Protein AF-A0A011AB96-F1 (afdb_monomer)

Foldseek 3Di:
DDPVVVVLLLQLLFAKKKFAFDPDDDGDGDWDADPNAIEGEIESDPVLDPHHIDIDTLLLCLQPPPALRYWYWYSPPDPSTDIGFSLRSLVSNDDQCPKAKKKDKDDPVVVCCQQVVVDQFDFDKIWHCVQDPADLAQQSNCLQLQHDGDQKIKMKMAIDDDSVQWAQAQADCDPVSSVSSVGDDHDHPPDHRSQAGSHDPGGIGMTGGDGHRGDFQIWMWIRHRPDGIGTQWGAHPVVSHIDGDDDD

Solvent-accessible surface area (backbone atoms only — not comparable to full-atom values): 13442 Å² total; per-residue (Å²): 134,58,72,66,58,54,50,52,54,58,54,48,39,80,29,61,29,27,33,52,50,52,97,55,85,73,95,54,80,37,69,47,77,57,97,87,40,45,27,36,56,30,24,82,44,66,92,80,52,93,64,64,60,43,80,43,44,38,41,56,54,28,44,65,60,88,53,41,78,30,28,41,26,35,34,74,95,46,97,78,46,45,82,36,49,32,24,54,44,22,54,59,47,53,75,79,80,85,64,53,46,32,37,26,81,44,54,71,69,55,51,51,31,33,64,71,62,78,42,71,59,42,62,48,63,33,31,44,53,85,58,47,91,72,57,86,38,34,55,63,32,27,46,48,44,31,46,81,83,48,73,71,38,31,38,39,36,38,68,63,71,64,64,85,59,53,38,64,38,26,10,16,63,39,72,68,36,6,53,42,22,72,30,84,37,68,42,62,82,60,53,58,24,37,30,28,38,45,17,89,82,52,74,29,48,29,24,39,33,74,69,38,70,62,54,68,69,19,33,34,30,41,32,40,64,90,50,75,71,38,74,45,29,35,31,38,57,90,77,69,42,52,42,72,52,79,89,128

Secondary structure (DSSP, 8-state):
--HHHHHHHHHHHT-EEEEEPPSSSS-----EEETTEEEEEEBS-GGG--S-EEEEEHHHHHHT---TTPEEEESTTSTT-EEEEHHHHHHHHPPPP-S-EEEEEE-HHHHHHHHHTS---EEEEEEEGGGS---SSHHHHHHHHTPPP-SEEEEEEEE--SGGGSB--BEESSHHHHHHTT--EE--TT---BSB-S-SS---BEEEEEEEPPPTT-EEEEEETTS--EEEEEEETTTTEEEEPPP-

pLDDT: mean 92.27, std 8.51, range [40.03, 98.69]

Radius of gyration: 20.59 Å; Cα contacts (8 Å, |Δi|>4): 541; chains: 1; bounding box: 51×40×66 Å

Structure (mmCIF, N/CA/C/O backbone):
data_AF-A0A011AB96-F1
#
_entry.id   AF-A0A011AB96-F1
#
loop_
_atom_site.group_PDB
_atom_site.id
_atom_site.type_symbol
_atom_site.label_atom_id
_atom_site.label_alt_id
_atom_site.label_comp_id
_atom_site.label_asym_id
_atom_site.label_entity_id
_atom_site.label_seq_id
_atom_site.pdbx_PDB_ins_code
_atom_site.Cartn_x
_atom_site.Cartn_y
_atom_site.Cartn_z
_atom_site.occupancy
_atom_site.B_iso_or_equiv
_atom_site.auth_seq_id
_atom_site.auth_comp_id
_atom_site.auth_asym_id
_atom_site.auth_atom_id
_atom_site.pdbx_PDB_model_num
ATOM 1 N N . MET A 1 1 ? -0.130 -19.050 20.835 1.00 59.88 1 MET A N 1
ATOM 2 C CA . MET A 1 1 ? -1.377 -18.401 20.381 1.00 59.88 1 MET A CA 1
ATOM 3 C C . MET A 1 1 ? -2.472 -19.447 20.485 1.00 59.88 1 MET A C 1
ATOM 5 O O . MET A 1 1 ? -2.196 -20.572 20.094 1.00 59.88 1 MET A O 1
ATOM 9 N N . THR A 1 2 ? -3.618 -19.154 21.102 1.00 84.69 2 THR A N 1
ATOM 10 C CA . THR A 1 2 ? -4.726 -20.124 21.189 1.00 84.69 2 THR A CA 1
ATOM 11 C C . THR A 1 2 ? -5.375 -20.304 19.810 1.00 84.69 2 THR A C 1
ATOM 13 O O . THR A 1 2 ? -5.313 -19.396 18.974 1.00 84.69 2 THR A O 1
ATOM 16 N N . ASP A 1 3 ? -5.985 -21.463 19.553 1.00 89.12 3 ASP A N 1
ATOM 17 C CA . ASP A 1 3 ? -6.672 -21.735 18.278 1.00 89.12 3 ASP A CA 1
ATOM 18 C C . ASP A 1 3 ? -7.816 -20.740 18.028 1.00 89.12 3 ASP A C 1
ATOM 20 O O . ASP A 1 3 ? -7.999 -20.262 16.911 1.00 89.12 3 ASP A O 1
ATOM 24 N N . GLU A 1 4 ? -8.517 -20.345 19.091 1.00 87.81 4 GLU A N 1
ATOM 25 C CA . GLU A 1 4 ? -9.598 -19.356 19.056 1.00 87.81 4 GLU A CA 1
ATOM 26 C C . GLU A 1 4 ? -9.117 -17.966 18.615 1.00 87.81 4 GLU A C 1
ATOM 28 O O . GLU A 1 4 ? -9.719 -17.360 17.731 1.00 87.81 4 GLU A O 1
ATOM 33 N N . LEU A 1 5 ? -7.986 -17.485 19.147 1.00 88.19 5 LEU A N 1
ATOM 34 C CA . LEU A 1 5 ? -7.408 -16.205 18.726 1.00 88.19 5 LEU A CA 1
ATOM 35 C C . LEU A 1 5 ? -6.959 -16.259 17.260 1.00 88.19 5 LEU A C 1
ATOM 37 O O . LEU A 1 5 ? -7.170 -15.311 16.510 1.00 88.19 5 LEU A O 1
ATOM 41 N N . SER A 1 6 ? -6.377 -17.380 16.831 1.00 88.88 6 SER A N 1
ATOM 42 C CA . SER A 1 6 ? -5.975 -17.574 15.432 1.00 88.88 6 SER A CA 1
ATOM 43 C C . SER A 1 6 ? -7.181 -17.529 14.486 1.00 88.88 6 SER A C 1
ATOM 45 O O . SER A 1 6 ? -7.117 -16.880 13.442 1.00 88.88 6 SER A O 1
ATOM 47 N N . ALA A 1 7 ? -8.289 -18.171 14.869 1.00 89.62 7 ALA A N 1
ATOM 48 C CA . ALA A 1 7 ? -9.537 -18.145 14.114 1.00 89.62 7 ALA A CA 1
ATOM 49 C C . ALA A 1 7 ? -10.156 -16.739 14.073 1.00 89.62 7 ALA A C 1
ATOM 51 O O . ALA A 1 7 ? -10.578 -16.292 13.009 1.00 89.62 7 ALA A O 1
ATOM 52 N N . ALA A 1 8 ? -10.150 -16.015 15.195 1.00 90.38 8 ALA A N 1
ATOM 53 C CA . ALA A 1 8 ? -10.665 -14.650 15.269 1.00 90.38 8 ALA A CA 1
ATOM 54 C C . ALA A 1 8 ? -9.860 -13.678 14.387 1.00 90.38 8 ALA A C 1
ATOM 56 O O . ALA A 1 8 ? -10.441 -12.902 13.631 1.00 90.38 8 ALA A O 1
ATOM 57 N N . LEU A 1 9 ? -8.524 -13.765 14.412 1.00 92.75 9 LEU A N 1
ATOM 58 C CA . LEU A 1 9 ? -7.658 -12.981 13.525 1.00 92.75 9 LEU A CA 1
ATOM 59 C C . LEU A 1 9 ? -7.910 -13.321 12.049 1.00 92.75 9 LEU A C 1
ATOM 61 O O . LEU A 1 9 ? -7.979 -12.423 11.213 1.00 92.75 9 LEU A O 1
ATOM 65 N N . ALA A 1 10 ? -8.066 -14.604 11.713 1.00 90.50 10 ALA A N 1
ATOM 66 C CA . ALA A 1 10 ? -8.379 -15.015 10.347 1.00 90.50 10 ALA A CA 1
ATOM 67 C C . ALA A 1 10 ? -9.734 -14.462 9.877 1.00 90.50 10 ALA A C 1
ATOM 69 O O . ALA A 1 10 ? -9.809 -13.935 8.773 1.00 90.50 10 ALA A O 1
ATOM 70 N N . ALA A 1 11 ? -10.767 -14.519 10.721 1.00 91.75 11 ALA A N 1
ATOM 71 C CA . ALA A 1 11 ? -12.082 -13.959 10.416 1.00 91.75 11 ALA A CA 1
ATOM 72 C C . ALA A 1 11 ? -12.033 -12.435 10.220 1.00 91.75 11 ALA A C 1
ATOM 74 O O . ALA A 1 11 ? -12.654 -11.912 9.300 1.00 91.75 11 ALA A O 1
ATOM 75 N N . LEU A 1 12 ? -11.256 -11.727 11.047 1.00 93.75 12 LEU A N 1
ATOM 76 C CA . LEU A 1 12 ? -11.115 -10.274 10.970 1.00 93.75 12 LEU A CA 1
ATOM 77 C C . LEU A 1 12 ? -10.511 -9.803 9.639 1.00 93.75 12 LEU A C 1
ATOM 79 O O . LEU A 1 12 ? -10.904 -8.756 9.135 1.00 93.75 12 LEU A O 1
ATOM 83 N N . ARG A 1 13 ? -9.583 -10.572 9.053 1.00 92.38 13 ARG A N 1
ATOM 84 C CA . ARG A 1 13 ? -8.896 -10.211 7.800 1.00 92.38 13 ARG A CA 1
ATOM 85 C C . ARG A 1 13 ? -9.854 -9.892 6.652 1.00 92.38 13 ARG A C 1
ATOM 87 O O . ARG A 1 13 ? -9.580 -8.980 5.872 1.00 92.38 13 ARG A O 1
ATOM 94 N N . ASP A 1 14 ? -10.935 -10.656 6.559 1.00 90.31 14 ASP A N 1
ATOM 95 C CA . ASP A 1 14 ? -11.905 -10.585 5.466 1.00 90.31 14 ASP A CA 1
ATOM 96 C C . ASP A 1 14 ? -13.244 -9.975 5.928 1.00 90.31 14 ASP A C 1
ATOM 98 O O . ASP A 1 14 ? -14.241 -10.040 5.212 1.00 90.31 14 ASP A O 1
ATOM 102 N N . ALA A 1 15 ? -13.273 -9.378 7.125 1.00 93.81 15 ALA A N 1
ATOM 103 C CA . ALA A 1 15 ? -14.467 -8.774 7.697 1.00 93.81 15 ALA A CA 1
ATOM 104 C C . ALA A 1 15 ? -14.702 -7.343 7.192 1.00 93.81 15 ALA A C 1
ATOM 106 O O . ALA A 1 15 ? -13.773 -6.535 7.065 1.00 93.81 15 ALA A O 1
ATOM 107 N N . ASP A 1 16 ? -15.980 -7.011 7.022 1.00 95.81 16 ASP A N 1
ATOM 108 C CA . ASP A 1 16 ? -16.444 -5.631 7.052 1.00 95.81 16 ASP A CA 1
ATOM 109 C C . ASP A 1 16 ? -16.649 -5.210 8.507 1.00 95.81 16 ASP A C 1
ATOM 111 O O . ASP A 1 16 ? -17.329 -5.881 9.285 1.00 95.81 16 ASP A O 1
ATOM 115 N N . LEU A 1 17 ? -16.045 -4.087 8.871 1.00 96.19 17 LEU A N 1
ATOM 116 C CA . LEU A 1 17 ? -16.174 -3.466 10.178 1.00 96.19 17 LEU A CA 1
ATOM 117 C C . LEU A 1 17 ? -17.035 -2.217 10.081 1.00 96.19 17 LEU A C 1
ATOM 119 O O . LEU A 1 17 ? -17.207 -1.624 9.018 1.00 96.19 17 LEU A O 1
ATOM 123 N N . VAL A 1 18 ? -17.528 -1.774 11.225 1.00 95.75 18 VAL A N 1
ATOM 124 C CA . VAL A 1 18 ? -18.211 -0.498 11.380 1.00 95.75 18 VAL A CA 1
ATOM 125 C C . VAL A 1 18 ? -17.342 0.401 12.239 1.00 95.75 18 VAL A C 1
ATOM 127 O O . VAL A 1 18 ? -16.989 0.042 13.359 1.00 95.75 18 VAL A O 1
ATOM 130 N N . VAL A 1 19 ? -16.980 1.567 11.712 1.00 93.62 19 VAL A N 1
ATOM 131 C CA . VAL A 1 19 ? -16.193 2.567 12.441 1.00 93.62 19 VAL A CA 1
ATOM 132 C C . VAL A 1 19 ? -17.058 3.793 12.726 1.00 93.62 19 VAL A C 1
ATOM 134 O O . VAL A 1 19 ? -17.798 4.231 11.834 1.00 93.62 19 VAL A O 1
ATOM 137 N N . PRO A 1 20 ? -16.996 4.370 13.938 1.00 90.75 20 PRO A N 1
ATOM 138 C CA . PRO A 1 20 ? -17.661 5.634 14.216 1.00 90.75 20 PRO A CA 1
ATOM 139 C C . PRO A 1 20 ? -17.098 6.749 13.330 1.00 90.75 20 PRO A C 1
ATOM 141 O O . PRO A 1 20 ? -15.893 6.818 13.070 1.00 90.75 20 PRO A O 1
ATOM 144 N N . VAL A 1 21 ? -17.978 7.628 12.863 1.00 83.88 21 VAL A N 1
ATOM 145 C CA . VAL A 1 21 ? -17.609 8.843 12.135 1.00 83.88 21 VAL A CA 1
ATOM 146 C C . VAL A 1 21 ? -17.585 9.981 13.150 1.00 83.88 21 VAL A C 1
ATOM 148 O O . VAL A 1 21 ? -18.587 10.181 13.840 1.00 83.88 21 VAL A O 1
ATOM 151 N N . PRO A 1 22 ? -16.472 10.721 13.294 1.00 72.62 22 PRO A N 1
ATOM 152 C CA . PRO A 1 22 ? -16.444 11.828 14.231 1.00 72.62 22 PRO A CA 1
ATOM 153 C C . PRO A 1 22 ? -17.474 12.894 13.827 1.00 72.62 22 PRO A C 1
ATOM 155 O O . PRO A 1 22 ? -17.677 13.142 12.638 1.00 72.62 22 PRO A O 1
ATOM 158 N N . PRO A 1 23 ? -18.112 13.557 14.803 1.00 57.00 23 PRO A N 1
ATOM 159 C CA . PRO A 1 23 ? -19.182 14.518 14.547 1.00 57.00 23 PRO A CA 1
ATOM 160 C C . PRO A 1 23 ? -18.700 15.860 13.963 1.00 57.00 23 PRO A C 1
ATOM 162 O O . PRO A 1 23 ? -19.519 16.754 13.762 1.00 57.00 23 PRO A O 1
ATOM 165 N N . VAL A 1 24 ? -17.395 16.039 13.716 1.00 54.78 24 VAL A N 1
ATOM 166 C CA . VAL A 1 24 ? -16.797 17.314 13.285 1.00 54.78 24 VAL A CA 1
ATOM 167 C C . VAL A 1 24 ? -15.799 17.089 12.145 1.00 54.78 24 VAL A C 1
ATOM 169 O O . VAL A 1 24 ? -14.996 16.160 12.196 1.00 54.78 24 VAL A O 1
ATOM 172 N N . GLU A 1 25 ? -15.845 17.957 11.132 1.00 40.03 25 GLU A N 1
ATOM 173 C CA . GLU A 1 25 ? -14.854 18.038 10.051 1.00 40.03 25 GLU A CA 1
ATOM 174 C C . GLU A 1 25 ? -13.529 18.684 10.518 1.00 40.03 25 GLU A C 1
ATOM 176 O O . GLU A 1 25 ? -13.552 19.535 11.413 1.00 40.03 25 GLU A O 1
ATOM 181 N N . PRO A 1 26 ? -12.375 18.355 9.894 1.00 48.84 26 PRO A N 1
ATOM 182 C CA . PRO A 1 26 ? -12.210 17.469 8.736 1.00 48.84 2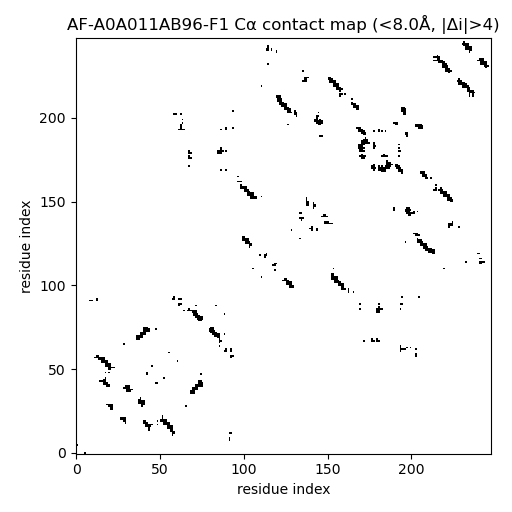6 PRO A CA 1
ATOM 183 C C . PRO A 1 26 ? -12.320 15.979 9.094 1.00 48.84 26 PRO A C 1
ATOM 185 O O . PRO A 1 26 ? -12.141 15.588 10.246 1.00 48.84 26 PRO A O 1
ATOM 188 N N . LEU A 1 27 ? -12.638 15.162 8.081 1.00 48.28 27 LEU A N 1
ATOM 189 C CA . LEU A 1 27 ? -12.897 13.721 8.171 1.00 48.28 27 LEU A CA 1
ATOM 190 C C . LEU A 1 27 ? -11.704 12.985 8.809 1.00 48.28 27 LEU A C 1
ATOM 192 O O . LEU A 1 27 ? -10.730 12.631 8.148 1.00 48.28 27 LEU A O 1
ATOM 196 N N . THR A 1 28 ? -11.779 12.790 10.119 1.00 67.06 28 THR A N 1
ATOM 197 C CA . THR A 1 28 ? -10.780 12.100 10.935 1.00 67.06 28 THR A CA 1
ATOM 198 C C . THR A 1 28 ? -11.319 10.729 11.329 1.00 67.06 28 THR A C 1
ATOM 200 O O . THR A 1 28 ? -12.504 10.432 11.179 1.00 67.06 28 THR A O 1
ATOM 203 N N . TRP A 1 29 ? -10.453 9.833 11.780 1.00 80.75 29 TRP A N 1
ATOM 204 C CA . TRP A 1 29 ? -10.929 8.615 12.424 1.00 80.75 29 TRP A CA 1
ATOM 205 C C . TRP A 1 29 ? -11.369 8.972 13.841 1.00 80.75 29 TRP A C 1
ATOM 207 O O . TRP A 1 29 ? -10.657 9.698 14.535 1.00 80.75 29 TRP A O 1
ATOM 217 N N . ALA A 1 30 ? -12.526 8.472 14.278 1.00 85.06 30 ALA A N 1
ATOM 218 C CA . ALA A 1 30 ? -12.875 8.558 15.688 1.00 85.06 30 ALA A CA 1
ATOM 219 C C . ALA A 1 30 ? -11.831 7.779 16.499 1.00 85.06 30 ALA A C 1
ATOM 221 O O . ALA A 1 30 ? -11.437 6.680 16.104 1.00 85.06 30 ALA A O 1
ATOM 222 N N . THR A 1 31 ? -11.379 8.340 17.619 1.00 90.12 31 THR A N 1
ATOM 223 C CA . THR A 1 31 ? -10.426 7.681 18.513 1.00 90.12 31 THR A CA 1
ATOM 224 C C . THR A 1 31 ? -10.863 7.782 19.965 1.00 90.12 31 THR A C 1
ATOM 226 O O . THR A 1 31 ? -11.600 8.686 20.360 1.00 90.12 31 THR A O 1
ATOM 229 N N . VAL A 1 32 ? -10.402 6.830 20.771 1.00 88.50 32 VAL A N 1
ATOM 230 C CA . VAL A 1 32 ? -10.547 6.820 22.226 1.00 88.50 32 VAL A CA 1
ATOM 231 C C . VAL A 1 32 ? -9.165 6.748 22.865 1.00 88.50 32 VAL A C 1
ATOM 233 O O . VAL A 1 32 ? -8.269 6.081 22.350 1.00 88.50 32 VAL A O 1
ATOM 236 N N . SER A 1 33 ? -8.975 7.438 23.990 1.00 88.19 33 SER A N 1
ATOM 237 C CA . SER A 1 33 ? -7.736 7.351 24.766 1.00 88.19 33 SER A CA 1
ATOM 238 C C . SER A 1 33 ? -7.933 6.399 25.940 1.00 88.19 33 SER A C 1
ATOM 240 O O . SER A 1 33 ? -8.834 6.596 26.756 1.00 88.19 33 SER A O 1
ATOM 242 N N . VAL A 1 34 ? -7.092 5.370 26.031 1.00 82.88 34 VAL A N 1
ATOM 243 C CA . VAL A 1 34 ? -7.098 4.394 27.127 1.00 82.88 34 VAL A CA 1
ATOM 244 C C . VAL A 1 34 ? -5.691 4.320 27.695 1.00 82.88 34 VAL A C 1
ATOM 246 O O . VAL A 1 34 ? -4.752 3.951 26.995 1.00 82.88 34 VAL A O 1
ATOM 249 N N . SER A 1 35 ? -5.536 4.703 28.965 1.00 81.62 35 SER A N 1
ATOM 250 C CA . SER A 1 35 ? -4.241 4.709 29.666 1.00 81.62 35 SER A CA 1
ATOM 251 C C . SER A 1 35 ? -3.122 5.448 28.911 1.00 81.62 35 SER A C 1
ATOM 253 O O . SER A 1 35 ? -1.962 5.052 28.974 1.00 81.62 35 SER A O 1
ATOM 255 N N . GLY A 1 36 ? -3.466 6.526 28.196 1.00 83.94 36 GLY A N 1
ATOM 256 C CA . GLY A 1 36 ? -2.516 7.340 27.429 1.00 83.94 36 GLY A CA 1
ATOM 257 C C . GLY A 1 36 ? -2.199 6.825 26.022 1.00 83.94 36 GLY A C 1
ATOM 258 O O . GLY A 1 36 ? -1.504 7.518 25.287 1.00 83.94 36 GLY A O 1
ATOM 259 N N . GLN A 1 37 ? -2.731 5.667 25.619 1.00 89.62 37 GLN A N 1
ATOM 260 C CA . GLN A 1 37 ? -2.641 5.154 24.251 1.00 89.62 37 GLN A CA 1
ATOM 261 C C . GLN A 1 37 ? -3.906 5.512 23.466 1.00 89.62 37 GLN A C 1
ATOM 263 O O . GLN A 1 37 ? -5.021 5.426 23.988 1.00 89.62 37 GLN A O 1
ATOM 268 N N . THR A 1 38 ? -3.729 5.916 22.211 1.00 94.56 38 THR A N 1
ATOM 269 C CA . THR A 1 38 ? -4.828 6.216 21.290 1.00 94.56 38 THR A CA 1
ATOM 270 C C . THR A 1 38 ? -5.278 4.941 20.587 1.00 94.56 38 THR A C 1
ATOM 272 O O . THR A 1 38 ? -4.458 4.192 20.058 1.00 94.56 38 THR A O 1
ATOM 275 N N . TRP A 1 39 ? -6.586 4.707 20.560 1.00 94.94 39 TRP A N 1
ATOM 276 C CA . TRP A 1 39 ? -7.204 3.554 19.917 1.00 94.94 39 TRP A CA 1
ATOM 277 C C . TRP A 1 39 ? -8.270 3.999 18.926 1.00 94.94 39 TRP A C 1
ATOM 279 O O . TRP A 1 39 ? -9.082 4.869 19.233 1.00 94.94 39 TRP A O 1
ATOM 289 N N . LEU A 1 40 ? -8.305 3.364 17.761 1.00 95.19 40 LEU A N 1
ATOM 290 C CA . LEU A 1 40 ? -9.398 3.452 16.803 1.00 95.19 40 LEU A CA 1
ATOM 291 C C . LEU A 1 40 ? -10.420 2.357 17.150 1.00 95.19 40 LEU A C 1
ATOM 293 O O . LEU A 1 40 ? -10.085 1.176 17.043 1.00 95.19 40 LEU A O 1
ATOM 297 N N . PRO A 1 41 ? -11.643 2.700 17.592 1.00 95.31 41 PRO A N 1
ATOM 298 C CA . PRO A 1 41 ? -12.687 1.719 17.832 1.00 95.31 41 PRO A CA 1
ATOM 299 C C . PRO A 1 41 ? -13.308 1.260 16.507 1.00 95.31 41 PRO A C 1
ATOM 301 O O . PRO A 1 41 ? -13.706 2.074 15.670 1.00 95.31 41 PRO A O 1
ATOM 304 N N . ALA A 1 42 ? -13.432 -0.049 16.340 1.00 95.94 42 ALA A N 1
ATOM 305 C CA . ALA A 1 42 ? -14.151 -0.671 15.240 1.00 95.94 42 ALA A CA 1
ATOM 306 C C . ALA A 1 42 ? -15.066 -1.768 15.780 1.00 95.94 42 ALA A C 1
ATOM 308 O O . ALA A 1 42 ? -14.783 -2.378 16.807 1.00 95.94 42 ALA A O 1
ATOM 309 N N . PHE A 1 43 ? -16.165 -2.024 15.089 1.00 96.25 43 PHE A N 1
ATOM 310 C CA . PHE A 1 43 ? -17.198 -2.936 15.555 1.00 96.25 43 PHE A CA 1
ATOM 311 C C . PHE A 1 43 ? -17.499 -3.977 14.491 1.00 96.25 43 PHE A C 1
ATOM 313 O O . PHE A 1 43 ? -17.564 -3.660 13.304 1.00 96.25 43 PHE A O 1
ATOM 320 N N . SER A 1 44 ? -17.719 -5.215 14.917 1.00 94.75 44 SER A N 1
ATOM 321 C CA . SER A 1 44 ? -18.089 -6.327 14.033 1.00 94.75 44 SER A CA 1
ATOM 322 C C . SER A 1 44 ? -19.515 -6.207 13.472 1.00 94.75 44 SER A C 1
ATOM 324 O O . SER A 1 44 ? -19.891 -6.942 12.561 1.00 94.75 44 SER A O 1
ATOM 326 N N . SER A 1 45 ? -20.331 -5.286 14.003 1.00 93.56 45 SER A N 1
ATOM 327 C CA . SER A 1 45 ? -21.705 -5.039 13.561 1.00 93.56 45 SER A CA 1
ATOM 328 C C . SER A 1 45 ? -22.170 -3.617 13.873 1.00 93.56 45 SER A C 1
ATOM 330 O O . SER A 1 45 ? -21.862 -3.065 14.929 1.00 93.56 45 SER A O 1
ATOM 332 N N . ALA A 1 46 ? -23.005 -3.050 12.996 1.00 92.75 46 ALA A N 1
ATOM 333 C CA . ALA A 1 46 ? -23.621 -1.736 13.199 1.00 92.75 46 ALA A CA 1
ATOM 334 C C . ALA A 1 46 ? -24.553 -1.693 14.422 1.00 92.75 46 ALA A C 1
ATOM 336 O O . ALA A 1 46 ? -24.730 -0.639 15.021 1.00 92.75 46 ALA A O 1
ATOM 337 N N . ALA A 1 47 ? -25.118 -2.836 14.830 1.00 92.19 47 ALA A N 1
ATOM 338 C CA . ALA A 1 47 ? -25.991 -2.922 16.004 1.00 92.19 47 ALA A CA 1
ATOM 339 C C . ALA A 1 47 ? -25.261 -2.624 17.329 1.00 92.19 47 ALA A C 1
ATOM 341 O O . ALA A 1 47 ? -25.911 -2.406 18.349 1.00 92.19 47 ALA A O 1
ATOM 342 N N . LEU A 1 48 ? -23.925 -2.632 17.314 1.00 90.88 48 LEU A N 1
ATOM 343 C CA . LEU A 1 48 ? -23.077 -2.360 18.474 1.00 90.88 48 LEU A CA 1
ATOM 344 C C . LEU A 1 48 ? -22.719 -0.872 18.615 1.00 90.88 48 LEU A C 1
ATOM 346 O O . LEU A 1 48 ? -22.067 -0.501 19.587 1.00 90.88 48 LEU A O 1
ATOM 350 N N . VAL A 1 49 ? -23.130 -0.022 17.665 1.00 90.44 49 VAL A N 1
ATOM 351 C CA . VAL A 1 49 ? -22.739 1.391 17.604 1.00 90.44 49 VAL A CA 1
ATOM 352 C C . VAL A 1 49 ? -23.966 2.286 17.733 1.00 90.44 49 VAL A C 1
ATOM 354 O O . VAL A 1 49 ? -24.888 2.211 16.926 1.00 90.44 49 VAL A O 1
ATOM 357 N N . SER A 1 50 ? -23.978 3.148 18.752 1.00 86.44 50 SER A N 1
ATOM 358 C CA . SER A 1 50 ? -25.041 4.143 18.961 1.00 86.44 50 SER A CA 1
ATOM 359 C C . SER A 1 50 ? -24.816 5.447 18.190 1.00 86.44 50 SER A C 1
ATOM 361 O O . SER A 1 50 ? -25.770 6.163 17.899 1.00 86.44 50 SER A O 1
ATOM 363 N N . GLU A 1 51 ? -23.560 5.759 17.878 1.00 85.12 51 GLU A N 1
ATOM 364 C CA . GLU A 1 51 ? -23.137 6.986 17.198 1.00 85.12 51 GLU A CA 1
ATOM 365 C C . GLU A 1 51 ? -23.217 6.853 15.663 1.00 85.12 51 GLU A C 1
ATOM 367 O O . GLU A 1 51 ? -23.223 5.733 15.134 1.00 85.12 51 GLU A O 1
ATOM 372 N N . PRO A 1 52 ? -23.218 7.972 14.907 1.00 89.56 52 PRO A N 1
ATOM 373 C CA . PRO A 1 52 ? -23.037 7.939 13.460 1.00 89.56 52 PRO A CA 1
ATOM 374 C C . PRO A 1 52 ? -21.805 7.116 13.072 1.00 89.56 52 PRO A C 1
ATOM 376 O O . PRO A 1 52 ? -20.710 7.304 13.604 1.00 89.56 52 PRO A O 1
ATOM 379 N N . SER A 1 53 ? -21.979 6.186 12.140 1.00 91.69 53 SER A N 1
ATOM 380 C CA . SER A 1 53 ? -20.942 5.229 11.767 1.00 91.69 53 SER A CA 1
ATOM 381 C C . SER A 1 53 ? -20.989 4.888 10.283 1.00 91.69 53 SER A C 1
ATOM 383 O O . SER A 1 53 ? -21.954 5.204 9.583 1.00 91.69 53 SER A O 1
ATOM 385 N N . ARG A 1 54 ? -19.914 4.274 9.786 1.00 91.38 54 ARG A N 1
ATOM 386 C CA . ARG A 1 54 ? -19.801 3.827 8.395 1.00 91.38 54 ARG A CA 1
ATOM 387 C C . ARG A 1 54 ? -19.181 2.433 8.311 1.00 91.38 54 ARG A C 1
ATOM 389 O O . ARG A 1 54 ? -18.302 2.126 9.121 1.00 91.38 54 ARG A O 1
ATOM 396 N N . PRO A 1 55 ? -19.588 1.612 7.329 1.00 93.69 55 PRO A N 1
ATOM 397 C CA . PRO A 1 55 ? -18.900 0.365 7.042 1.00 93.69 55 PRO A CA 1
ATOM 398 C C . PRO A 1 55 ? -17.521 0.634 6.422 1.00 93.69 55 PRO A C 1
ATOM 400 O O . PRO A 1 55 ? -17.317 1.637 5.729 1.00 93.69 55 PRO A O 1
ATOM 403 N N . ILE A 1 56 ? -16.580 -0.272 6.663 1.00 93.62 56 ILE A N 1
ATOM 404 C CA . ILE A 1 56 ? -15.258 -0.298 6.042 1.00 93.62 56 ILE A CA 1
ATOM 405 C C . ILE A 1 56 ? -14.694 -1.722 6.051 1.00 93.62 56 ILE A C 1
ATOM 407 O O . ILE A 1 56 ? -14.679 -2.380 7.089 1.00 93.62 56 ILE A O 1
ATOM 411 N N . ALA A 1 57 ? -14.173 -2.183 4.915 1.00 94.12 57 ALA A N 1
ATOM 412 C CA . ALA A 1 57 ? -13.452 -3.451 4.858 1.00 94.12 57 ALA A CA 1
ATOM 413 C C . ALA A 1 57 ? -12.162 -3.373 5.691 1.00 94.12 57 ALA A C 1
ATOM 415 O O . ALA A 1 57 ? -11.425 -2.384 5.608 1.00 94.12 57 ALA A O 1
ATOM 416 N N . PHE A 1 58 ? -11.826 -4.426 6.439 1.00 95.38 58 PHE A N 1
ATOM 417 C CA . PHE A 1 58 ? -10.620 -4.449 7.276 1.00 95.38 58 PHE A CA 1
ATOM 418 C C . PHE A 1 58 ? -9.336 -4.125 6.490 1.00 95.38 58 PHE A C 1
ATOM 420 O O . PHE A 1 58 ? -8.500 -3.347 6.949 1.00 95.38 58 PHE A O 1
ATOM 427 N N . ARG A 1 59 ? -9.190 -4.648 5.263 1.00 93.50 59 ARG A N 1
ATOM 428 C CA . ARG A 1 59 ? -8.028 -4.338 4.406 1.00 93.50 59 ARG A CA 1
ATOM 429 C C . ARG A 1 59 ? -7.948 -2.860 4.032 1.00 93.50 59 ARG A C 1
ATOM 431 O O . ARG A 1 59 ? -6.855 -2.309 3.976 1.00 93.50 59 ARG A O 1
ATOM 438 N N . GLN A 1 60 ? -9.091 -2.217 3.807 1.00 93.38 60 GLN A N 1
ATOM 439 C CA . GLN A 1 60 ? -9.149 -0.791 3.501 1.00 93.38 60 GLN A CA 1
ATOM 440 C C . GLN A 1 60 ? -8.767 0.052 4.723 1.00 93.38 60 GLN A C 1
ATOM 442 O O . GLN A 1 60 ? -8.000 1.004 4.597 1.00 93.38 60 GLN A O 1
ATOM 447 N N . LEU A 1 61 ? -9.251 -0.329 5.909 1.00 94.00 61 LEU A N 1
ATOM 448 C CA . LEU A 1 61 ? -8.843 0.275 7.178 1.00 94.00 61 LEU A CA 1
ATOM 449 C C . LEU A 1 61 ? -7.320 0.178 7.377 1.00 94.00 61 LEU A C 1
ATOM 451 O O . LEU A 1 61 ? -6.679 1.172 7.699 1.00 94.00 61 LEU A O 1
ATOM 455 N N . ALA A 1 62 ? -6.740 -1.001 7.144 1.00 94.75 62 ALA A N 1
ATOM 456 C CA . ALA A 1 62 ? -5.307 -1.235 7.300 1.00 94.75 62 ALA A CA 1
ATOM 457 C C . ALA A 1 62 ? -4.450 -0.500 6.254 1.00 94.75 62 ALA A C 1
ATOM 459 O O . ALA A 1 62 ? -3.374 -0.002 6.580 1.00 94.75 62 ALA A O 1
ATOM 460 N N . ALA A 1 63 ? -4.910 -0.416 5.002 1.00 92.94 63 ALA A N 1
ATOM 461 C CA . ALA A 1 63 ? -4.193 0.278 3.933 1.00 92.94 63 ALA A CA 1
ATOM 462 C C . ALA A 1 63 ? -4.087 1.789 4.191 1.00 92.94 63 ALA A C 1
ATOM 464 O O . ALA A 1 63 ? -3.042 2.390 3.936 1.00 92.94 63 ALA A O 1
ATOM 465 N N . PHE A 1 64 ? -5.146 2.381 4.749 1.00 91.44 64 PHE A N 1
ATOM 466 C CA . PHE A 1 64 ? -5.243 3.811 5.051 1.00 91.44 64 PHE A CA 1
ATOM 467 C C . PHE A 1 64 ? -5.040 4.119 6.538 1.00 91.44 64 PHE A C 1
ATOM 469 O O . PHE A 1 64 ? -5.629 5.069 7.062 1.00 91.44 64 PHE A O 1
ATOM 476 N N . TRP A 1 65 ? -4.222 3.307 7.218 1.00 93.19 65 TRP A N 1
ATOM 477 C CA . TRP A 1 65 ? -3.958 3.473 8.641 1.00 93.19 65 TRP A CA 1
ATOM 478 C C . TRP A 1 65 ? -3.367 4.869 8.924 1.00 93.19 65 TRP A C 1
ATOM 480 O O . TRP A 1 65 ? -2.380 5.247 8.288 1.00 93.19 65 TRP A O 1
ATOM 490 N N . PRO A 1 66 ? -3.975 5.661 9.826 1.00 88.12 66 PRO A N 1
ATOM 491 C CA . PRO A 1 66 ? -3.678 7.091 9.942 1.00 88.12 66 PRO A CA 1
ATOM 492 C C . PRO A 1 66 ? -2.394 7.414 10.703 1.00 88.12 66 PRO A C 1
ATOM 494 O O . PRO A 1 66 ? -1.756 8.422 10.412 1.00 88.12 66 PRO A O 1
ATOM 497 N N . ASP A 1 67 ? -2.053 6.603 11.702 1.00 91.62 67 ASP A N 1
ATOM 498 C CA . ASP A 1 67 ? -0.992 6.904 12.659 1.00 91.62 67 ASP A CA 1
ATOM 499 C C . ASP A 1 67 ? -0.416 5.587 13.209 1.00 91.62 67 ASP A C 1
ATOM 501 O O . ASP A 1 67 ? -1.174 4.736 13.692 1.00 91.62 67 ASP A O 1
ATOM 505 N N . PRO A 1 68 ? 0.908 5.382 13.141 1.00 93.38 68 PRO A N 1
ATOM 506 C CA . PRO A 1 68 ? 1.541 4.130 13.533 1.00 93.38 68 PRO A CA 1
ATOM 507 C C . PRO A 1 68 ? 1.510 3.907 15.053 1.00 93.38 68 PRO A C 1
ATOM 509 O O . PRO A 1 68 ? 1.666 2.774 15.494 1.00 93.38 68 PRO A O 1
ATOM 512 N N . GLY A 1 69 ? 1.301 4.955 15.857 1.00 93.50 69 GLY A N 1
ATOM 513 C CA . GLY A 1 69 ? 1.189 4.881 17.313 1.00 93.50 69 GLY A CA 1
ATOM 514 C C . GLY A 1 69 ? -0.215 4.544 17.821 1.00 93.50 69 GLY A C 1
ATOM 515 O O . GLY A 1 69 ? -0.406 4.418 19.031 1.00 93.50 69 GLY A O 1
ATOM 516 N N . TRP A 1 70 ? -1.211 4.429 16.936 1.00 95.25 70 TRP A N 1
ATOM 517 C CA . TRP A 1 70 ? -2.579 4.085 17.324 1.00 95.25 70 TRP A CA 1
ATOM 518 C C . TRP A 1 70 ? -2.806 2.574 17.275 1.00 95.25 70 TRP A C 1
ATOM 520 O O . TRP A 1 70 ? -2.371 1.898 16.344 1.00 95.25 70 TRP A O 1
ATOM 530 N N . GLY A 1 71 ? -3.552 2.045 18.244 1.00 95.81 71 GLY A N 1
ATOM 531 C CA . GLY A 1 71 ? -4.055 0.671 18.203 1.00 95.81 71 GLY A CA 1
ATOM 532 C C . GLY A 1 71 ? -5.442 0.571 17.557 1.00 95.81 71 GLY A C 1
ATOM 533 O O . GLY A 1 71 ? -6.193 1.543 17.516 1.00 95.81 71 GLY A O 1
ATOM 534 N N . LEU A 1 72 ? -5.822 -0.615 17.087 1.00 96.62 72 LEU A N 1
ATOM 535 C CA . LEU A 1 72 ? -7.196 -0.973 16.729 1.00 96.62 72 LEU A CA 1
ATOM 536 C C . LEU A 1 72 ? -7.858 -1.684 17.909 1.00 96.62 72 LEU A C 1
ATOM 538 O O . LEU A 1 72 ? -7.345 -2.698 18.383 1.00 96.62 72 LEU A O 1
ATOM 542 N N . ALA A 1 73 ? -9.011 -1.189 18.345 1.00 96.12 73 ALA A N 1
ATOM 543 C CA . ALA A 1 73 ? -9.856 -1.861 19.322 1.00 96.12 73 ALA A CA 1
ATOM 544 C C . ALA A 1 73 ? -11.120 -2.370 18.624 1.00 96.12 73 ALA A C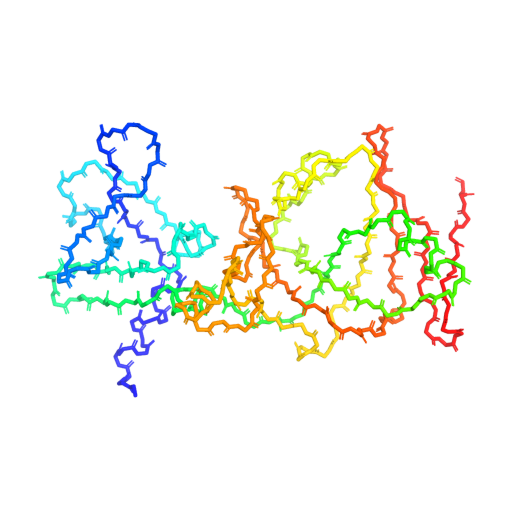 1
ATOM 546 O O . ALA A 1 73 ? -12.018 -1.586 18.321 1.00 96.12 73 ALA A O 1
ATOM 547 N N . VAL A 1 74 ? -11.180 -3.673 18.351 1.00 96.38 74 VAL A N 1
ATOM 548 C CA . VAL A 1 74 ? -12.377 -4.332 17.816 1.00 96.38 74 VAL A CA 1
ATOM 549 C C . VAL A 1 74 ? -13.300 -4.678 18.975 1.00 96.38 74 VAL A C 1
ATOM 551 O O . VAL A 1 74 ? -12.841 -5.281 19.943 1.00 96.38 74 VAL A O 1
ATOM 554 N N . ASP A 1 75 ? -14.576 -4.309 18.870 1.00 95.31 75 ASP A N 1
ATOM 555 C CA . ASP A 1 75 ? -15.624 -4.582 19.860 1.00 95.31 75 ASP A CA 1
ATOM 556 C C . ASP A 1 75 ? -15.226 -4.170 21.301 1.00 95.31 75 ASP A C 1
ATOM 558 O O . ASP A 1 75 ? -15.316 -4.978 22.235 1.00 95.31 75 ASP A O 1
ATOM 562 N N . PRO A 1 76 ? -14.750 -2.925 21.519 1.00 94.25 76 PRO A N 1
ATOM 563 C CA . PRO A 1 76 ? -14.243 -2.494 22.819 1.00 94.25 76 PRO A CA 1
ATOM 564 C C . PRO A 1 76 ? -15.305 -2.636 23.917 1.00 94.25 76 PRO A C 1
ATOM 566 O O . PRO A 1 76 ? -16.436 -2.174 23.776 1.00 94.25 76 PRO A O 1
ATOM 569 N N . GLY A 1 77 ? -14.926 -3.261 25.034 1.00 91.19 77 GLY A N 1
ATOM 570 C CA . GLY A 1 77 ? -15.800 -3.520 26.181 1.00 91.19 77 GLY A CA 1
ATOM 571 C C . GLY A 1 77 ? -16.696 -4.758 26.059 1.00 91.19 77 GLY A C 1
ATOM 572 O O . GLY A 1 77 ? -17.412 -5.070 27.012 1.00 91.19 77 GLY A O 1
ATOM 573 N N . LEU A 1 78 ? -16.658 -5.484 24.936 1.00 92.88 78 LEU A N 1
ATOM 574 C CA . LEU A 1 78 ? -17.411 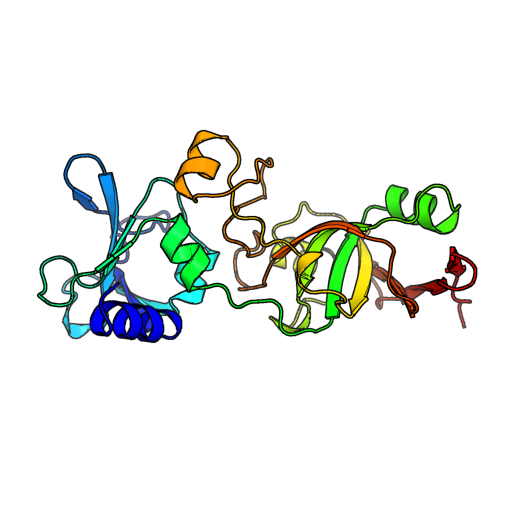-6.727 24.744 1.00 92.88 78 LEU A CA 1
ATOM 575 C C . LEU A 1 78 ? -16.539 -7.966 25.015 1.00 92.88 78 LEU A C 1
ATOM 577 O O . LEU A 1 78 ? -15.313 -7.894 24.937 1.00 92.88 78 LEU A O 1
ATOM 581 N N . PRO A 1 79 ? -17.137 -9.144 25.284 1.00 91.75 79 PRO A N 1
ATOM 582 C CA . PRO A 1 79 ? -16.378 -10.392 25.407 1.00 91.75 79 PRO A CA 1
ATOM 583 C C . PRO A 1 79 ? -15.571 -10.760 24.150 1.00 91.75 79 PRO A C 1
ATOM 585 O O . PRO A 1 79 ? -14.574 -11.463 24.262 1.00 91.75 79 PRO A O 1
ATOM 588 N N . SER A 1 80 ? -15.988 -10.279 22.972 1.00 89.94 80 SER A N 1
ATOM 589 C CA . SER A 1 80 ? -15.290 -10.453 21.691 1.00 89.94 80 SER A CA 1
ATOM 590 C C . SER A 1 80 ? -14.142 -9.461 21.465 1.00 89.94 80 SER A C 1
ATOM 592 O O . SER A 1 80 ? -13.577 -9.446 20.372 1.00 89.94 80 SER A O 1
ATOM 594 N N . GLN A 1 81 ? -13.792 -8.633 22.459 1.00 93.69 81 GLN A N 1
ATOM 595 C CA . GLN A 1 81 ? -12.807 -7.569 22.289 1.00 93.69 81 GLN A CA 1
ATOM 596 C C . GLN A 1 81 ? -11.458 -8.098 21.784 1.00 93.69 81 GLN A C 1
ATOM 598 O O . GLN A 1 81 ? -10.856 -8.992 22.385 1.00 93.69 81 GLN A O 1
ATOM 603 N N . LEU A 1 82 ? -10.926 -7.448 20.748 1.00 94.69 82 LEU A N 1
ATOM 604 C CA . LEU A 1 82 ? -9.556 -7.644 20.275 1.00 94.69 82 LEU A CA 1
ATOM 605 C C . LEU A 1 82 ? -8.823 -6.307 20.218 1.00 94.69 82 LEU A C 1
ATOM 607 O O . LEU A 1 82 ? -9.308 -5.345 19.629 1.00 94.69 82 LEU A O 1
ATOM 611 N N . LEU A 1 83 ? -7.629 -6.266 20.806 1.00 94.56 83 LEU A N 1
ATOM 612 C CA . LEU A 1 83 ? -6.736 -5.111 20.767 1.00 94.56 83 LEU A CA 1
ATOM 613 C C . LEU A 1 83 ? -5.534 -5.451 19.887 1.00 94.56 83 LEU A C 1
ATOM 615 O O . LEU A 1 83 ? -4.816 -6.412 20.171 1.00 94.56 83 LEU A O 1
ATOM 619 N N . LEU A 1 84 ? -5.331 -4.692 18.812 1.00 95.56 84 LEU A N 1
ATOM 620 C CA . LEU A 1 84 ? -4.267 -4.925 17.837 1.00 95.56 84 LEU A CA 1
ATOM 621 C C . LEU A 1 84 ? -3.408 -3.673 17.674 1.00 95.56 84 LEU A C 1
ATOM 623 O O . LEU A 1 84 ? -3.917 -2.601 17.373 1.00 95.56 84 LEU A O 1
ATOM 627 N N . GLU A 1 85 ? -2.095 -3.824 17.802 1.00 94.94 85 GLU A N 1
ATOM 628 C CA . GLU A 1 85 ? -1.139 -2.772 17.438 1.00 94.94 85 GLU A CA 1
ATOM 629 C C . GLU A 1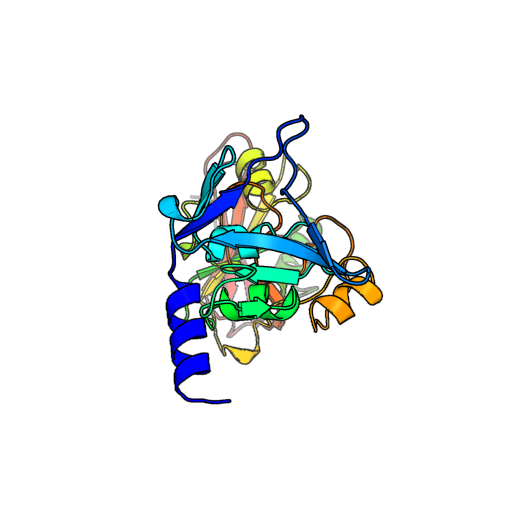 85 ? -1.171 -2.490 15.926 1.00 94.94 85 GLU A C 1
ATOM 631 O O . GLU A 1 85 ? -1.445 -3.401 15.134 1.00 94.94 85 GLU A O 1
ATOM 636 N N . ALA A 1 86 ? -0.816 -1.270 15.508 1.00 94.56 86 ALA A N 1
ATOM 637 C CA . ALA A 1 86 ? -0.816 -0.845 14.101 1.00 94.56 86 ALA A CA 1
ATOM 638 C C . ALA A 1 86 ? -0.068 -1.822 13.175 1.00 94.56 86 ALA A C 1
ATOM 640 O O . ALA A 1 86 ? -0.586 -2.257 12.143 1.00 94.56 86 ALA A O 1
ATOM 641 N N . GLY A 1 87 ? 1.125 -2.264 13.586 1.00 94.69 87 GLY A N 1
ATOM 642 C CA . GLY A 1 87 ? 1.894 -3.254 12.833 1.00 94.69 87 GLY A CA 1
ATOM 643 C C . GLY A 1 87 ? 1.166 -4.591 12.662 1.00 94.69 87 GLY A C 1
ATOM 644 O O . GLY A 1 87 ? 1.289 -5.244 11.626 1.00 94.69 87 GLY A O 1
ATOM 645 N N . THR A 1 88 ? 0.387 -5.014 13.660 1.00 95.56 88 THR A N 1
ATOM 646 C CA . THR A 1 88 ? -0.417 -6.243 13.591 1.00 95.56 88 THR A CA 1
ATOM 647 C C . THR A 1 88 ? -1.604 -6.070 12.652 1.00 95.56 88 THR A C 1
ATOM 649 O O . THR A 1 88 ? -1.884 -6.988 11.885 1.00 95.56 88 THR A O 1
ATOM 652 N N . VAL A 1 89 ? -2.243 -4.896 12.642 1.00 95.94 89 VAL A N 1
ATOM 653 C CA . VAL A 1 89 ? -3.295 -4.551 11.672 1.00 95.94 89 VAL A CA 1
ATOM 654 C C . VAL A 1 89 ? -2.759 -4.648 10.240 1.00 95.94 89 VAL A C 1
ATOM 656 O O . VAL A 1 89 ? -3.319 -5.379 9.421 1.00 95.94 89 VAL A O 1
ATOM 659 N N . ALA A 1 90 ? -1.624 -4.000 9.957 1.00 95.06 90 ALA A N 1
ATOM 660 C CA . ALA A 1 90 ? -0.993 -4.030 8.637 1.00 95.06 90 ALA A CA 1
ATOM 661 C C . ALA A 1 90 ? -0.596 -5.454 8.213 1.00 95.06 90 ALA A C 1
ATOM 663 O O . ALA A 1 90 ? -0.915 -5.889 7.106 1.00 95.06 90 ALA A O 1
ATOM 664 N N . ARG A 1 91 ? 0.033 -6.224 9.111 1.00 94.44 91 ARG A N 1
ATOM 665 C CA . ARG A 1 91 ? 0.415 -7.621 8.844 1.00 94.44 91 ARG A CA 1
ATOM 666 C C . ARG A 1 91 ? -0.778 -8.529 8.595 1.00 94.44 91 ARG A C 1
ATOM 668 O O . ARG A 1 91 ? -0.689 -9.410 7.745 1.00 94.44 91 ARG A O 1
ATOM 675 N N . LEU A 1 92 ? -1.873 -8.334 9.323 1.00 94.94 92 LEU A N 1
ATOM 676 C CA . LEU A 1 92 ? -3.060 -9.165 9.174 1.00 94.94 92 LEU A CA 1
ATOM 677 C C . LEU A 1 92 ? -3.754 -8.932 7.829 1.00 94.94 92 LEU A C 1
ATOM 679 O O . LEU A 1 92 ? -4.257 -9.889 7.243 1.00 94.94 92 LEU A O 1
ATOM 683 N N . ALA A 1 93 ? -3.752 -7.688 7.343 1.00 93.25 93 ALA A N 1
ATOM 684 C CA . ALA A 1 93 ? -4.362 -7.302 6.073 1.00 93.25 93 ALA A CA 1
ATOM 685 C C . ALA A 1 93 ? -3.557 -7.746 4.843 1.00 93.25 93 ALA A C 1
ATOM 687 O O . ALA A 1 93 ? -4.087 -7.767 3.730 1.00 93.25 93 ALA A O 1
ATOM 688 N N . ARG A 1 94 ? -2.271 -8.075 5.012 1.00 89.50 94 ARG A N 1
ATOM 689 C CA . ARG A 1 94 ? -1.377 -8.415 3.905 1.00 89.50 94 ARG A CA 1
ATOM 690 C C . ARG A 1 94 ? -1.286 -9.919 3.681 1.00 89.50 94 ARG A C 1
ATOM 692 O O . ARG A 1 94 ? -0.874 -10.686 4.544 1.00 89.50 94 ARG A O 1
ATOM 699 N N . GLU A 1 95 ? -1.545 -10.316 2.441 1.00 82.56 95 GLU A N 1
ATOM 700 C CA . GLU A 1 95 ? -1.229 -11.655 1.945 1.00 82.56 95 GLU A CA 1
ATOM 701 C C . GLU A 1 95 ? 0.200 -11.726 1.382 1.00 82.56 95 GLU A C 1
ATOM 703 O O . GLU A 1 95 ? 0.686 -10.733 0.814 1.00 82.56 95 GLU A O 1
ATOM 708 N N . PRO A 1 96 ? 0.869 -12.892 1.481 1.00 75.88 96 PRO A N 1
ATOM 709 C CA . PRO A 1 96 ? 2.115 -13.144 0.767 1.00 75.88 96 PRO A CA 1
ATOM 710 C C . PRO A 1 96 ? 1.969 -12.886 -0.735 1.00 75.88 96 PRO A C 1
ATOM 712 O O . PRO A 1 96 ? 0.880 -13.001 -1.301 1.00 75.88 96 PRO A O 1
ATOM 715 N N . ILE A 1 97 ? 3.075 -12.558 -1.404 1.00 83.06 97 ILE A N 1
ATOM 716 C CA . ILE A 1 97 ? 3.068 -12.472 -2.865 1.00 83.06 97 ILE A CA 1
ATOM 717 C C . ILE A 1 97 ? 2.825 -13.872 -3.450 1.00 83.06 97 ILE A C 1
ATOM 719 O O . ILE A 1 97 ? 3.601 -14.797 -3.219 1.00 83.06 97 ILE A O 1
ATOM 723 N N . GLY A 1 98 ? 1.712 -14.029 -4.169 1.00 78.38 98 GLY A N 1
ATOM 724 C CA . GLY A 1 98 ? 1.314 -15.291 -4.805 1.00 78.38 98 GLY A CA 1
ATOM 725 C C . GLY A 1 98 ? 1.829 -15.459 -6.238 1.00 78.38 98 GLY A C 1
ATOM 726 O O . GLY A 1 98 ? 1.561 -16.482 -6.859 1.00 78.38 98 GLY A O 1
ATOM 727 N N . GLY A 1 99 ? 2.544 -14.460 -6.763 1.00 86.69 99 GLY A N 1
ATOM 728 C CA . GLY A 1 99 ? 2.821 -14.294 -8.190 1.00 86.69 99 GLY A CA 1
ATOM 729 C C . GLY A 1 99 ? 2.078 -13.080 -8.760 1.00 86.69 99 GLY A C 1
ATOM 730 O O . GLY A 1 99 ? 1.324 -12.423 -8.042 1.00 86.69 99 GLY A O 1
ATOM 731 N N . GLY A 1 100 ? 2.292 -12.791 -10.043 1.00 93.31 100 GLY A N 1
ATOM 732 C CA . GLY A 1 100 ? 1.602 -11.713 -10.761 1.00 93.31 100 GLY A CA 1
ATOM 733 C C . GLY A 1 100 ? 2.538 -10.651 -11.326 1.00 93.31 100 GLY A C 1
ATOM 734 O O . GLY A 1 100 ? 3.762 -10.710 -11.132 1.00 93.31 100 GLY A O 1
ATOM 735 N N . LEU A 1 101 ? 1.941 -9.711 -12.057 1.00 97.12 101 LEU A N 1
ATOM 736 C CA . LEU A 1 101 ? 2.638 -8.603 -12.699 1.00 97.12 101 LEU A CA 1
ATOM 737 C C . LEU A 1 101 ? 2.917 -7.494 -11.678 1.00 97.12 101 LEU A C 1
ATOM 739 O O . LEU A 1 101 ? 2.003 -6.968 -11.039 1.00 97.12 101 LEU A O 1
ATOM 743 N N . LEU A 1 102 ? 4.186 -7.128 -11.547 1.00 97.88 102 LEU A N 1
ATOM 744 C CA . LEU A 1 102 ? 4.625 -5.975 -10.776 1.00 97.88 102 LEU A CA 1
ATOM 745 C C . LEU A 1 102 ? 4.906 -4.799 -11.706 1.00 97.88 102 LEU A C 1
ATOM 747 O O . LEU A 1 102 ? 5.323 -4.982 -12.852 1.00 97.88 102 LEU A O 1
ATOM 751 N N . GLN A 1 103 ? 4.689 -3.597 -11.187 1.00 98.25 103 GLN A N 1
ATOM 752 C CA . GLN A 1 103 ? 4.990 -2.337 -11.849 1.00 98.25 103 GLN A CA 1
ATOM 753 C C . GLN A 1 103 ? 5.766 -1.429 -10.897 1.00 98.25 103 GLN A C 1
ATOM 755 O O . GLN A 1 103 ? 5.454 -1.357 -9.715 1.00 98.25 103 GLN A O 1
ATOM 760 N N . MET A 1 104 ? 6.749 -0.706 -11.421 1.00 98.25 104 MET A N 1
ATOM 761 C CA . MET A 1 104 ? 7.472 0.355 -10.725 1.00 98.25 104 MET A CA 1
ATOM 762 C C . MET A 1 104 ? 7.436 1.618 -11.579 1.00 98.25 104 MET A C 1
ATOM 764 O O . MET A 1 104 ? 7.674 1.554 -12.787 1.00 98.25 104 MET A O 1
ATOM 768 N N . VAL A 1 105 ? 7.133 2.759 -10.962 1.00 97.88 105 VAL A N 1
ATOM 769 C CA . VAL A 1 105 ? 7.314 4.064 -11.609 1.00 97.88 105 VAL A CA 1
ATOM 770 C C . VAL A 1 105 ? 8.801 4.394 -11.568 1.00 97.88 105 VAL A C 1
ATOM 772 O O . VAL A 1 105 ? 9.404 4.378 -10.497 1.00 97.88 105 VAL A O 1
ATOM 775 N N . VAL A 1 106 ? 9.391 4.664 -12.729 1.00 97.00 106 VAL A N 1
ATOM 776 C CA . VAL A 1 106 ? 10.815 4.986 -12.872 1.00 97.00 106 VAL A CA 1
ATOM 777 C C . VAL A 1 106 ? 10.993 6.362 -13.497 1.00 97.00 106 VAL A C 1
ATOM 779 O O . VAL A 1 106 ? 10.155 6.828 -14.271 1.00 97.00 106 VAL A O 1
ATOM 782 N N . THR A 1 107 ? 12.083 7.033 -13.143 1.00 94.88 107 THR A N 1
ATOM 783 C CA . THR A 1 107 ? 12.425 8.341 -13.704 1.00 94.88 107 THR A CA 1
ATOM 784 C C . THR A 1 107 ? 13.032 8.196 -15.096 1.00 94.88 107 THR A C 1
ATOM 786 O O . THR A 1 107 ? 13.530 7.133 -15.473 1.00 94.88 107 THR A O 1
ATOM 789 N N . PHE A 1 108 ? 13.046 9.291 -15.859 1.00 94.81 108 PHE A N 1
ATOM 790 C CA . PHE A 1 108 ? 13.748 9.328 -17.141 1.00 94.81 108 PHE A CA 1
ATOM 791 C C . PHE A 1 108 ? 15.236 8.972 -16.992 1.00 94.81 108 PHE A C 1
ATOM 793 O O . PHE A 1 108 ? 15.746 8.187 -17.784 1.00 94.81 108 PHE A O 1
ATOM 800 N N . ASP A 1 109 ? 15.903 9.462 -15.942 1.00 95.56 109 ASP A N 1
ATOM 801 C CA . ASP A 1 109 ? 17.315 9.162 -15.669 1.00 95.56 109 ASP A CA 1
ATOM 802 C C . ASP A 1 109 ? 17.561 7.672 -15.393 1.00 95.56 109 ASP A C 1
ATOM 804 O O . ASP A 1 109 ? 18.559 7.103 -15.830 1.00 95.56 109 ASP A O 1
ATOM 808 N N . GLN A 1 110 ? 16.634 6.997 -14.707 1.00 96.75 110 GLN A N 1
ATOM 809 C CA . GLN A 1 110 ? 16.720 5.545 -14.535 1.00 96.75 110 GLN A CA 1
ATOM 810 C C . GLN A 1 110 ? 16.558 4.826 -15.876 1.00 96.75 110 GLN A C 1
ATOM 812 O O . GLN A 1 110 ? 17.309 3.900 -16.176 1.00 96.75 110 GLN A O 1
ATOM 817 N N . VAL A 1 111 ? 15.615 5.267 -16.713 1.00 97.19 111 VAL A N 1
ATOM 818 C CA . VAL A 1 111 ? 15.430 4.704 -18.056 1.00 97.19 111 VAL A CA 1
ATOM 819 C C . VAL A 1 111 ? 16.681 4.900 -18.908 1.00 97.19 111 VAL A C 1
ATOM 821 O O . VAL A 1 111 ? 17.122 3.948 -19.547 1.00 97.19 111 VAL A O 1
ATOM 824 N N . THR A 1 112 ? 17.289 6.086 -18.923 1.00 97.19 112 THR A N 1
ATOM 825 C CA . THR A 1 112 ? 18.512 6.330 -19.701 1.00 97.19 112 THR A CA 1
ATOM 826 C C . THR A 1 112 ? 19.679 5.491 -19.191 1.00 97.19 112 THR A C 1
ATOM 828 O O . THR A 1 112 ? 20.360 4.879 -20.013 1.00 97.19 112 THR A O 1
ATOM 831 N N . ALA A 1 113 ? 19.851 5.358 -17.873 1.00 97.38 113 ALA A N 1
ATOM 832 C CA . ALA A 1 113 ? 20.861 4.484 -17.279 1.00 97.38 113 ALA A CA 1
ATOM 833 C C . ALA A 1 113 ? 20.654 3.009 -17.672 1.00 97.38 113 ALA A C 1
ATOM 835 O O . ALA A 1 113 ? 21.610 2.322 -18.038 1.00 97.38 113 ALA A O 1
ATOM 836 N N . TYR A 1 114 ? 19.407 2.527 -17.671 1.00 97.31 114 TYR A N 1
ATOM 837 C CA . TYR A 1 114 ? 19.065 1.174 -18.117 1.00 97.31 114 TYR A CA 1
ATOM 838 C C . TYR A 1 114 ? 19.358 0.958 -19.606 1.00 97.31 114 TYR A C 1
ATOM 840 O O . TYR A 1 114 ? 20.002 -0.024 -19.980 1.00 97.31 114 TYR A O 1
ATOM 848 N N . LEU A 1 115 ? 18.921 1.875 -20.471 1.00 96.81 115 LEU A N 1
ATOM 849 C CA . LEU A 1 115 ? 19.124 1.763 -21.918 1.00 96.81 115 LEU A CA 1
ATOM 850 C C . LEU A 1 115 ? 20.593 1.952 -22.327 1.00 96.81 115 LEU A C 1
ATOM 852 O O . LEU A 1 115 ? 21.033 1.347 -23.305 1.00 96.81 115 LEU A O 1
ATOM 856 N N . GLY A 1 116 ? 21.348 2.761 -21.582 1.00 96.25 116 GLY A N 1
ATOM 857 C CA . GLY A 1 116 ? 22.789 2.958 -21.752 1.00 96.25 116 GLY A CA 1
ATOM 858 C C . GLY A 1 116 ? 23.643 1.810 -21.206 1.00 96.25 116 GLY A C 1
ATOM 859 O O . GLY A 1 116 ? 24.823 1.723 -21.538 1.00 96.25 116 GLY A O 1
ATOM 860 N N . GLY A 1 117 ? 23.055 0.909 -20.409 1.00 95.06 117 GLY A N 1
ATOM 861 C CA . GLY A 1 117 ? 23.762 -0.194 -19.752 1.00 95.06 117 GLY A CA 1
ATOM 862 C C . GLY A 1 117 ? 24.588 0.232 -18.534 1.00 95.06 117 GLY A C 1
ATOM 863 O O . GLY A 1 117 ? 25.456 -0.521 -18.098 1.00 95.06 117 GLY A O 1
ATOM 864 N N . GLU A 1 118 ? 24.336 1.425 -17.993 1.00 96.62 118 GLU A N 1
ATOM 865 C CA . GLU A 1 118 ? 24.991 1.961 -16.792 1.00 96.62 118 GLU A CA 1
ATOM 866 C C . GLU A 1 118 ? 24.441 1.321 -15.513 1.00 96.62 118 GLU A C 1
ATOM 868 O O . GLU A 1 118 ? 25.173 1.114 -14.547 1.00 96.62 118 GLU A O 1
ATOM 873 N N . ALA A 1 119 ? 23.156 0.965 -15.533 1.00 94.12 119 ALA A N 1
ATOM 874 C CA . ALA A 1 119 ? 22.472 0.234 -14.479 1.00 94.12 119 ALA A CA 1
ATOM 875 C C . ALA A 1 119 ? 21.711 -0.949 -15.081 1.00 94.12 119 ALA A C 1
ATOM 877 O O . ALA A 1 119 ? 21.308 -0.920 -16.244 1.00 94.12 119 ALA A O 1
ATOM 878 N N . LEU A 1 120 ? 21.490 -1.989 -14.279 1.00 91.94 120 LEU A N 1
ATOM 879 C CA . LEU A 1 120 ? 20.666 -3.135 -14.673 1.00 91.94 120 LEU A CA 1
ATOM 880 C C . LEU A 1 120 ? 19.684 -3.531 -13.583 1.00 91.94 120 LEU A C 1
ATOM 882 O O . LEU A 1 120 ? 18.593 -3.985 -13.898 1.00 91.94 120 LEU A O 1
ATOM 886 N N . ASP A 1 121 ? 20.074 -3.390 -12.324 1.00 96.00 121 ASP A N 1
ATOM 887 C CA . ASP A 1 121 ? 19.289 -3.790 -11.176 1.00 96.00 121 ASP A CA 1
ATOM 888 C C . ASP A 1 121 ? 18.084 -2.873 -10.925 1.00 96.00 121 ASP A C 1
ATOM 890 O O . ASP A 1 121 ? 18.088 -1.658 -11.140 1.00 96.00 121 ASP A O 1
ATOM 894 N N . ILE A 1 122 ? 17.013 -3.510 -10.471 1.00 96.25 122 ILE A N 1
ATOM 895 C CA . ILE A 1 122 ? 15.747 -2.909 -10.091 1.00 96.25 122 ILE A CA 1
ATOM 896 C C . ILE A 1 122 ? 15.788 -2.713 -8.583 1.00 96.25 122 ILE A C 1
ATOM 898 O O . ILE A 1 122 ? 15.829 -3.683 -7.823 1.00 96.25 122 ILE A O 1
ATOM 902 N N . SER A 1 123 ? 15.729 -1.455 -8.169 1.00 96.56 123 SER A N 1
ATOM 903 C CA . SER A 1 123 ? 15.684 -1.049 -6.769 1.00 96.56 123 SER A CA 1
ATOM 904 C C . SER A 1 123 ? 14.649 0.056 -6.614 1.00 96.56 123 SER A C 1
ATOM 906 O O . SER A 1 123 ? 14.629 1.001 -7.403 1.00 96.56 123 SER A O 1
ATOM 908 N N . GLY A 1 124 ? 13.781 -0.058 -5.612 1.00 96.19 124 GLY A N 1
ATOM 909 C CA . GLY A 1 124 ? 12.690 0.893 -5.406 1.00 96.19 124 GLY A CA 1
ATOM 910 C C . GLY A 1 124 ? 11.408 0.245 -4.901 1.00 96.19 124 GLY A C 1
ATOM 911 O O . GLY A 1 124 ? 11.424 -0.851 -4.339 1.00 96.19 124 GLY A O 1
ATOM 912 N N . PHE A 1 125 ? 10.299 0.959 -5.075 1.00 97.44 125 PHE A N 1
ATOM 913 C CA . PHE A 1 125 ? 8.968 0.502 -4.694 1.00 97.44 125 PHE A CA 1
ATOM 914 C C . PHE A 1 125 ? 8.209 -0.000 -5.916 1.00 97.44 125 PHE A C 1
ATOM 916 O O . PHE A 1 125 ? 8.069 0.709 -6.910 1.00 97.44 125 PHE A O 1
ATOM 923 N N . ALA A 1 126 ? 7.728 -1.233 -5.827 1.00 97.44 126 ALA A N 1
ATOM 924 C CA . ALA A 1 126 ? 6.934 -1.883 -6.852 1.00 97.44 126 ALA A CA 1
ATOM 925 C C . ALA A 1 126 ? 5.550 -2.214 -6.304 1.00 97.44 126 ALA A C 1
ATOM 927 O O . ALA A 1 126 ? 5.413 -2.577 -5.136 1.00 97.44 126 ALA A O 1
ATOM 928 N N . HIS A 1 127 ? 4.534 -2.170 -7.152 1.00 97.12 127 HIS A N 1
ATOM 929 C CA . HIS A 1 127 ? 3.166 -2.502 -6.781 1.00 97.12 127 HIS A CA 1
ATOM 930 C C . HIS A 1 127 ? 2.580 -3.586 -7.680 1.00 97.12 127 HIS A C 1
ATOM 932 O O . HIS A 1 127 ? 2.961 -3.728 -8.844 1.00 97.12 127 HIS A O 1
ATOM 938 N N . ALA A 1 128 ? 1.664 -4.377 -7.123 1.00 95.56 128 ALA A N 1
ATOM 939 C CA . ALA A 1 128 ? 0.960 -5.410 -7.873 1.00 95.56 128 ALA A CA 1
ATOM 940 C C . ALA A 1 128 ? -0.106 -4.778 -8.774 1.00 95.56 128 ALA A C 1
ATOM 942 O O . ALA A 1 128 ? -1.016 -4.104 -8.296 1.00 95.56 128 ALA A O 1
ATOM 943 N N . VAL A 1 129 ? 0.001 -5.000 -10.084 1.00 95.00 129 VAL A N 1
ATOM 944 C CA . VAL A 1 129 ? -0.924 -4.415 -11.070 1.00 95.00 129 VAL A CA 1
ATOM 945 C C . VAL A 1 129 ? -2.316 -5.042 -10.973 1.00 95.00 129 VAL A C 1
ATOM 947 O O . VAL A 1 129 ? -3.309 -4.364 -11.204 1.00 95.00 129 VAL A O 1
ATOM 950 N N . ASP A 1 130 ? -2.395 -6.312 -10.577 1.00 92.69 130 ASP A N 1
ATOM 951 C CA . ASP A 1 130 ? -3.649 -7.073 -10.532 1.00 92.69 130 ASP A CA 1
ATOM 952 C C . ASP A 1 130 ? -4.548 -6.716 -9.331 1.00 92.69 130 ASP A C 1
ATOM 954 O O . ASP A 1 130 ? -5.686 -7.177 -9.255 1.00 92.69 130 ASP A O 1
ATOM 958 N N . ASP A 1 131 ? -4.068 -5.890 -8.393 1.00 93.75 131 ASP A N 1
ATOM 959 C CA . ASP A 1 131 ? -4.831 -5.513 -7.195 1.00 93.75 131 ASP A CA 1
ATOM 960 C C . ASP A 1 131 ? -5.941 -4.494 -7.478 1.00 93.75 131 ASP A C 1
ATOM 962 O O . ASP A 1 131 ? -6.905 -4.402 -6.718 1.00 93.75 131 ASP A O 1
ATOM 966 N N . ALA A 1 132 ? -5.817 -3.713 -8.555 1.00 93.25 132 ALA A N 1
ATOM 967 C CA . ALA A 1 132 ? -6.813 -2.723 -8.946 1.00 93.25 132 ALA A CA 1
ATOM 968 C C . ALA A 1 132 ? -6.719 -2.376 -10.437 1.00 93.25 132 ALA A C 1
ATOM 970 O O . ALA A 1 132 ? -5.661 -2.453 -11.053 1.00 93.25 132 ALA A O 1
ATOM 971 N N . SER A 1 133 ? -7.820 -1.894 -11.017 1.00 95.00 133 SER A N 1
ATOM 972 C CA . SER A 1 133 ? -7.795 -1.292 -12.354 1.00 95.00 133 SER A CA 1
ATOM 973 C C . SER A 1 133 ? -7.094 0.068 -12.307 1.00 95.00 133 SER A C 1
ATOM 975 O O . SER A 1 133 ? -7.709 1.083 -11.980 1.00 95.00 133 SER A O 1
ATOM 977 N N . LEU A 1 134 ? -5.794 0.079 -12.609 1.00 94.06 134 LEU A N 1
ATOM 978 C CA . LEU A 1 134 ? -4.984 1.294 -12.602 1.00 94.06 134 LEU A CA 1
ATOM 979 C C . LEU A 1 134 ? -5.374 2.254 -13.740 1.00 94.06 134 LEU A C 1
ATOM 981 O O . LEU A 1 134 ? -5.618 1.802 -14.863 1.00 94.06 134 LEU A O 1
ATOM 985 N N . PRO A 1 135 ? -5.390 3.577 -13.494 1.00 93.94 135 PRO A N 1
ATOM 986 C CA . PRO A 1 135 ? -5.620 4.557 -14.547 1.00 93.94 135 PRO A CA 1
ATOM 987 C C . PRO A 1 135 ? -4.545 4.506 -15.639 1.00 93.94 135 PRO A C 1
ATOM 989 O O . PRO A 1 135 ? -3.354 4.393 -15.356 1.00 93.94 135 PRO A O 1
ATOM 992 N N . GLY A 1 136 ? -4.967 4.658 -16.894 1.00 91.81 136 GLY A N 1
ATOM 993 C CA . GLY A 1 136 ? -4.085 4.650 -18.066 1.00 91.81 136 GLY A CA 1
ATOM 994 C C . GLY A 1 136 ? -3.504 6.016 -18.442 1.00 91.81 136 GLY A C 1
ATOM 995 O O . GLY A 1 136 ? -3.146 6.205 -19.596 1.00 91.81 136 GLY A O 1
ATOM 996 N N . SER A 1 137 ? -3.469 6.982 -17.521 1.00 92.50 137 SER A N 1
ATOM 997 C CA . SER A 1 137 ? -2.971 8.348 -17.752 1.00 92.50 137 SER A CA 1
ATOM 998 C C . SER A 1 137 ? -2.084 8.801 -16.584 1.00 92.50 137 SER A C 1
ATOM 1000 O O . SER A 1 137 ? -2.435 8.475 -15.446 1.00 92.50 137 SER A O 1
ATOM 1002 N N . PRO A 1 138 ? -1.001 9.576 -16.815 1.00 95.25 138 PRO A N 1
ATOM 1003 C CA . PRO A 1 138 ? 0.017 9.894 -15.805 1.00 95.25 138 PRO A CA 1
ATOM 1004 C C . PRO A 1 138 ? -0.515 10.437 -14.477 1.00 95.25 138 PRO A C 1
ATOM 1006 O O . PRO A 1 138 ? -0.320 9.800 -13.447 1.00 95.25 138 PRO A O 1
ATOM 1009 N N . GLY A 1 139 ? -1.221 11.572 -14.488 1.00 95.00 139 GLY A N 1
ATOM 1010 C CA . GLY A 1 139 ? -1.699 12.229 -13.263 1.00 95.00 139 GLY A CA 1
ATOM 1011 C C . GLY A 1 139 ? -2.575 11.318 -12.392 1.00 95.00 139 GLY A C 1
ATOM 1012 O O . GLY A 1 139 ? -2.201 11.044 -11.253 1.00 95.00 139 GLY A O 1
ATOM 1013 N N . PRO A 1 140 ? -3.680 10.766 -12.930 1.00 95.12 140 PRO A N 1
ATOM 1014 C CA . PRO A 1 140 ? -4.522 9.819 -12.201 1.00 95.12 140 PRO A CA 1
ATOM 1015 C C . PRO A 1 140 ? -3.787 8.560 -11.720 1.00 95.12 140 PRO A C 1
ATOM 1017 O O . PRO A 1 140 ? -4.093 8.053 -10.644 1.00 95.12 140 PRO A O 1
ATOM 1020 N 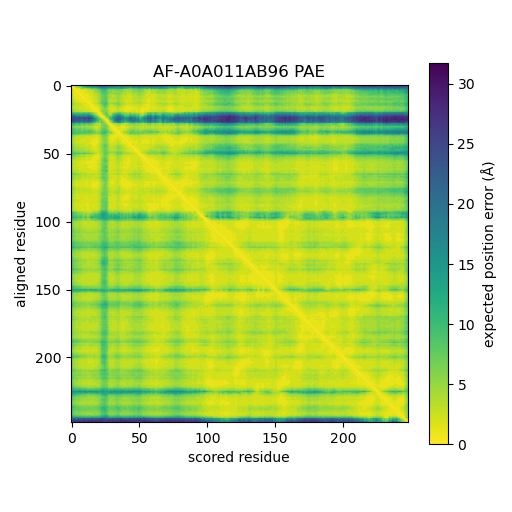N . LEU A 1 141 ? -2.813 8.046 -12.483 1.00 96.12 141 LEU A N 1
ATOM 1021 C CA . LEU A 1 141 ? -1.995 6.914 -12.046 1.00 96.12 141 LEU A CA 1
ATOM 1022 C C . LEU A 1 141 ? -1.131 7.293 -10.837 1.00 96.12 141 LEU A C 1
ATOM 1024 O O . LEU A 1 141 ? -1.106 6.560 -9.854 1.00 96.12 141 LEU A O 1
ATOM 1028 N N . LEU A 1 142 ? -0.432 8.427 -10.894 1.00 97.06 142 LEU A N 1
ATOM 1029 C CA . LEU A 1 142 ? 0.419 8.893 -9.799 1.00 97.06 142 LEU A CA 1
ATOM 1030 C C . LEU A 1 142 ? -0.410 9.195 -8.545 1.00 97.06 142 LEU A C 1
ATOM 1032 O O . LEU A 1 142 ? -0.022 8.781 -7.458 1.00 97.06 142 LEU A O 1
ATOM 1036 N N . GLU A 1 143 ? -1.590 9.803 -8.692 1.00 97.00 143 GLU A N 1
ATOM 1037 C CA . GLU A 1 143 ? -2.542 10.012 -7.595 1.00 97.00 143 GLU A CA 1
ATOM 1038 C C . GLU A 1 143 ? -2.999 8.684 -6.972 1.00 97.00 143 GLU A C 1
ATOM 1040 O O . GLU A 1 143 ? -2.963 8.523 -5.750 1.00 97.00 143 GLU A O 1
ATOM 1045 N N . ALA A 1 144 ? -3.365 7.702 -7.801 1.00 96.56 144 ALA A N 1
ATOM 1046 C CA . ALA A 1 144 ? -3.771 6.371 -7.354 1.00 96.56 144 ALA A CA 1
ATOM 1047 C C . ALA A 1 144 ? -2.670 5.631 -6.575 1.00 96.56 144 ALA A C 1
ATOM 1049 O O . ALA A 1 144 ? -2.980 4.818 -5.705 1.00 96.56 144 ALA A O 1
ATOM 1050 N N . LEU A 1 145 ? -1.399 5.921 -6.864 1.00 97.00 145 LEU A N 1
ATOM 1051 C CA . LEU A 1 145 ? -0.237 5.376 -6.158 1.00 97.00 145 LEU A CA 1
ATOM 1052 C C . LEU A 1 145 ? 0.224 6.266 -4.988 1.00 97.00 145 LEU A C 1
ATOM 1054 O O . LEU A 1 145 ? 1.013 5.826 -4.154 1.00 97.00 145 LEU A O 1
ATOM 1058 N N . GLY A 1 146 ? -0.279 7.499 -4.895 1.00 96.31 146 GLY A N 1
ATOM 1059 C CA . GLY A 1 146 ? 0.149 8.501 -3.918 1.00 96.31 146 GLY A CA 1
ATOM 1060 C C . GLY A 1 146 ? 1.531 9.089 -4.203 1.00 96.31 146 GLY A C 1
ATOM 1061 O O . GLY A 1 146 ? 2.205 9.520 -3.276 1.00 96.31 146 GLY A O 1
ATOM 1062 N N . LEU A 1 147 ? 1.970 9.086 -5.461 1.00 96.00 147 LEU A N 1
ATOM 1063 C CA . LEU A 1 147 ? 3.263 9.611 -5.900 1.00 96.00 147 LEU A CA 1
ATOM 1064 C C . LEU A 1 147 ? 3.163 11.089 -6.326 1.00 96.00 147 LEU A C 1
ATOM 1066 O O . LEU A 1 147 ? 2.082 11.549 -6.701 1.00 96.00 147 LEU A O 1
ATOM 1070 N N . PRO A 1 148 ? 4.278 11.847 -6.303 1.00 94.19 148 PRO A N 1
ATOM 1071 C CA . PRO A 1 148 ? 4.307 13.221 -6.801 1.00 94.19 148 PRO A CA 1
ATOM 1072 C C . PRO A 1 148 ? 3.863 13.313 -8.263 1.00 94.19 148 PRO A C 1
ATOM 1074 O O . PRO A 1 148 ? 4.186 12.439 -9.065 1.00 94.19 148 PRO A O 1
ATOM 1077 N N . ALA A 1 149 ? 3.160 14.392 -8.614 1.00 93.12 149 ALA A N 1
ATOM 1078 C CA . ALA A 1 149 ? 2.702 14.628 -9.978 1.00 93.12 149 ALA A CA 1
ATOM 1079 C C . ALA A 1 149 ? 3.877 14.782 -10.962 1.00 93.12 149 ALA A C 1
ATOM 1081 O O . ALA A 1 149 ? 4.882 15.424 -10.656 1.00 93.12 149 ALA A O 1
ATOM 1082 N N . SER A 1 150 ? 3.712 14.215 -12.155 1.00 91.31 150 SER A N 1
ATOM 1083 C CA . SER A 1 150 ? 4.626 14.332 -13.290 1.00 91.31 150 SER A CA 1
ATOM 1084 C C . SER A 1 150 ? 3.833 14.225 -14.590 1.00 91.31 150 SER A C 1
ATOM 1086 O O . SER A 1 150 ? 2.919 13.405 -14.699 1.00 91.31 150 SER A O 1
ATOM 1088 N N . ASP A 1 151 ? 4.232 15.019 -15.579 1.00 83.19 151 ASP A N 1
ATOM 1089 C CA . ASP A 1 151 ? 3.681 14.993 -16.937 1.00 83.19 151 ASP A CA 1
ATOM 1090 C C . ASP A 1 151 ? 4.379 13.950 -17.830 1.00 83.19 151 ASP A C 1
ATOM 1092 O O . ASP A 1 151 ? 3.939 13.664 -18.942 1.00 83.19 151 ASP A O 1
ATOM 1096 N N . ASP A 1 152 ? 5.476 13.360 -17.354 1.00 86.00 152 ASP A N 1
ATOM 1097 C CA . ASP A 1 152 ? 6.191 12.305 -18.065 1.00 86.00 152 ASP A CA 1
ATOM 1098 C C . ASP A 1 152 ? 6.450 11.132 -17.119 1.00 86.00 152 ASP A C 1
ATOM 1100 O O . ASP A 1 152 ? 7.096 11.284 -16.076 1.00 86.00 152 ASP A O 1
ATOM 1104 N N . VAL A 1 153 ? 5.885 9.968 -17.446 1.00 96.19 153 VAL A N 1
ATOM 1105 C CA . VAL A 1 153 ? 5.911 8.778 -16.589 1.00 96.19 153 VAL A CA 1
ATOM 1106 C C . VAL A 1 153 ? 6.464 7.599 -17.367 1.00 96.19 153 VAL A C 1
ATOM 1108 O O . VAL A 1 153 ? 6.020 7.288 -18.474 1.00 96.19 153 VAL A O 1
ATOM 1111 N N . TYR A 1 154 ? 7.408 6.899 -16.748 1.00 97.94 154 TYR A N 1
ATOM 1112 C CA . TYR A 1 154 ? 7.927 5.639 -17.251 1.00 97.94 154 TYR A CA 1
ATOM 1113 C C . TYR A 1 154 ? 7.591 4.531 -16.267 1.00 97.94 154 TYR A C 1
ATOM 1115 O O . TYR A 1 154 ? 7.639 4.715 -15.049 1.00 97.94 154 TYR A O 1
ATOM 1123 N N . LEU A 1 155 ?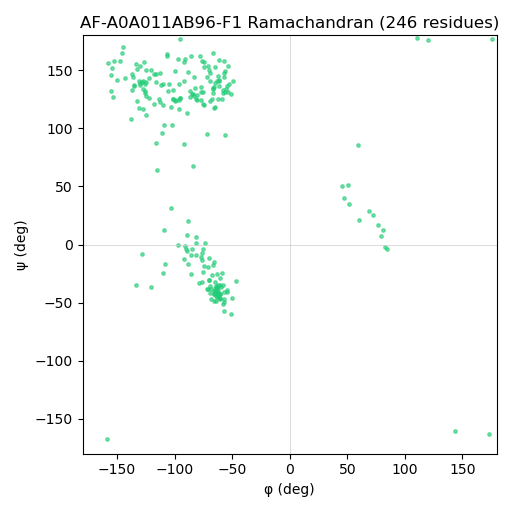 7.223 3.376 -16.808 1.00 98.44 155 LEU A N 1
ATOM 1124 C CA . LEU A 1 155 ? 6.801 2.221 -16.030 1.00 98.44 155 LEU A CA 1
ATOM 1125 C C . LEU A 1 155 ? 7.709 1.051 -16.366 1.00 98.44 155 LEU A C 1
ATOM 1127 O O . LEU A 1 155 ? 7.844 0.683 -17.530 1.00 98.44 155 LEU A O 1
ATOM 1131 N N . LEU A 1 156 ? 8.299 0.447 -15.346 1.00 98.69 156 LEU A N 1
ATOM 1132 C CA . LEU A 1 156 ? 9.009 -0.816 -15.450 1.00 98.69 156 LEU A CA 1
ATOM 1133 C C . LEU A 1 156 ? 8.080 -1.934 -14.980 1.00 98.69 156 LEU A C 1
ATOM 1135 O O . LEU A 1 156 ? 7.570 -1.864 -13.864 1.00 98.69 156 LEU A O 1
ATOM 1139 N N . ARG A 1 157 ? 7.853 -2.953 -15.812 1.00 98.50 157 ARG A N 1
ATOM 1140 C CA . ARG A 1 157 ? 6.964 -4.082 -15.508 1.00 98.50 157 ARG A CA 1
ATOM 1141 C C . ARG A 1 157 ? 7.665 -5.421 -15.653 1.00 98.50 157 ARG A C 1
ATOM 1143 O O . ARG A 1 157 ? 8.421 -5.635 -16.599 1.00 98.50 157 ARG A O 1
ATOM 1150 N N . TRP A 1 158 ? 7.388 -6.332 -14.728 1.00 98.06 158 TRP A N 1
ATOM 1151 C CA . TRP A 1 158 ? 7.913 -7.695 -14.756 1.00 98.06 158 TRP A CA 1
ATOM 1152 C C . TRP A 1 158 ? 6.990 -8.650 -14.004 1.00 98.06 158 TRP A C 1
ATOM 1154 O O . TRP A 1 158 ? 6.297 -8.264 -13.062 1.00 98.06 158 TRP A O 1
ATOM 1164 N N . PHE A 1 159 ? 6.995 -9.922 -14.394 1.00 96.81 159 PHE A N 1
ATOM 1165 C CA . PHE A 1 159 ? 6.360 -10.961 -13.590 1.00 96.81 159 PHE A CA 1
ATOM 1166 C C . PHE A 1 159 ? 7.237 -11.281 -12.383 1.00 96.81 159 PHE A C 1
ATOM 1168 O O . PHE A 1 159 ? 8.444 -11.483 -12.518 1.00 96.81 159 PHE A O 1
ATOM 1175 N N . SER A 1 160 ? 6.627 -11.319 -11.202 1.00 95.25 160 SER A N 1
ATOM 1176 C CA . SER A 1 160 ? 7.334 -11.618 -9.958 1.00 95.25 160 SER A CA 1
ATOM 1177 C C . SER A 1 160 ? 8.040 -12.981 -10.004 1.00 95.25 160 SER A C 1
ATOM 1179 O O . SER A 1 160 ? 7.462 -13.995 -10.393 1.00 95.25 160 SER A O 1
ATOM 1181 N N . VAL A 1 161 ? 9.303 -13.008 -9.573 1.00 93.44 161 VAL A N 1
ATOM 1182 C CA . VAL A 1 161 ? 10.131 -14.215 -9.433 1.00 93.44 161 VAL A CA 1
ATOM 1183 C C . VAL A 1 161 ? 10.771 -14.247 -8.054 1.00 93.44 161 VAL A C 1
ATOM 1185 O O . VAL A 1 161 ? 11.234 -13.224 -7.571 1.00 93.44 161 VAL A O 1
ATOM 1188 N N . GLY A 1 162 ? 10.821 -15.415 -7.413 1.00 92.38 162 GLY A N 1
ATOM 1189 C CA . GLY A 1 162 ? 11.429 -15.547 -6.086 1.00 92.38 162 GLY A CA 1
ATOM 1190 C C . GLY A 1 162 ? 10.753 -14.646 -5.039 1.00 92.38 162 GLY A C 1
ATOM 1191 O O . GLY A 1 162 ? 11.256 -13.565 -4.760 1.00 92.38 162 GLY A O 1
ATOM 1192 N N . PRO A 1 163 ? 9.653 -15.084 -4.399 1.00 88.81 163 PRO A N 1
ATOM 1193 C CA . PRO A 1 163 ? 8.859 -14.273 -3.464 1.00 88.81 163 PRO A CA 1
ATOM 1194 C C . PRO A 1 163 ? 9.651 -13.491 -2.400 1.00 88.81 163 PRO A C 1
ATOM 1196 O O . PRO A 1 163 ? 9.248 -12.400 -2.013 1.00 88.81 163 PRO A O 1
ATOM 1199 N N . ALA A 1 164 ? 10.793 -14.021 -1.950 1.00 91.25 164 ALA A N 1
ATOM 1200 C CA . ALA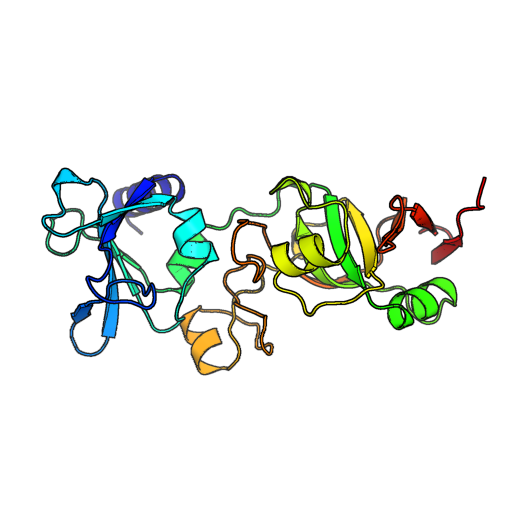 A 1 164 ? 11.665 -13.380 -0.965 1.00 91.25 164 ALA A CA 1
ATOM 1201 C C . ALA A 1 164 ? 12.346 -12.084 -1.457 1.00 91.25 164 ALA A C 1
ATOM 1203 O O . ALA A 1 164 ? 12.800 -11.297 -0.629 1.00 91.25 164 ALA A O 1
ATOM 1204 N N . LEU A 1 165 ? 12.404 -11.849 -2.773 1.00 94.00 165 LEU A N 1
ATOM 1205 C CA . LEU A 1 165 ? 12.971 -10.642 -3.390 1.00 94.00 165 LEU A CA 1
ATOM 1206 C C . LEU A 1 165 ? 12.029 -9.427 -3.293 1.00 94.00 165 LEU A C 1
ATOM 1208 O O . LEU A 1 165 ? 12.446 -8.304 -3.560 1.00 94.00 165 LEU A O 1
ATOM 1212 N N . TYR A 1 166 ? 10.773 -9.642 -2.887 1.00 94.94 166 TYR A N 1
ATOM 1213 C CA . TYR A 1 166 ? 9.744 -8.610 -2.766 1.00 94.94 166 TYR A CA 1
ATOM 1214 C C . TYR A 1 166 ? 9.331 -8.472 -1.307 1.00 94.94 166 TYR A C 1
ATOM 1216 O O . TYR A 1 166 ? 8.402 -9.124 -0.821 1.00 94.94 166 TYR A O 1
ATOM 1224 N N . ARG A 1 167 ? 10.053 -7.632 -0.569 1.00 95.12 167 ARG A N 1
ATOM 1225 C CA . ARG A 1 167 ? 9.813 -7.462 0.865 1.00 95.12 167 ARG A CA 1
ATOM 1226 C C . ARG A 1 167 ? 8.662 -6.492 1.077 1.00 95.12 167 ARG A C 1
ATOM 1228 O O . ARG A 1 167 ? 8.628 -5.426 0.472 1.00 95.12 167 ARG A O 1
ATOM 1235 N N . ILE A 1 168 ? 7.737 -6.834 1.969 1.00 96.19 168 ILE A N 1
ATOM 1236 C CA . ILE A 1 168 ? 6.673 -5.905 2.358 1.00 96.19 168 ILE A CA 1
ATOM 1237 C C . ILE A 1 168 ? 7.319 -4.766 3.165 1.00 96.19 168 ILE A C 1
ATOM 1239 O O . ILE A 1 168 ? 8.004 -5.048 4.162 1.00 96.19 168 ILE A O 1
ATOM 1243 N N . PRO A 1 169 ? 7.155 -3.499 2.749 1.00 96.56 169 PRO A N 1
ATOM 1244 C CA . PRO A 1 169 ? 7.836 -2.380 3.377 1.00 96.56 169 PRO A CA 1
ATOM 1245 C C . PR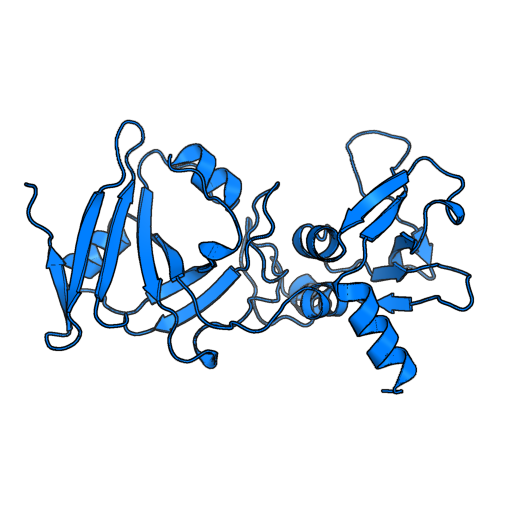O A 1 169 ? 7.074 -1.904 4.616 1.00 96.56 169 PRO A C 1
ATOM 1247 O O . PRO A 1 169 ? 6.524 -0.812 4.623 1.00 96.56 169 PRO A O 1
ATOM 1250 N N . TYR A 1 170 ? 7.010 -2.719 5.673 1.00 97.31 170 TYR A N 1
ATOM 1251 C CA . TYR A 1 170 ? 6.500 -2.225 6.953 1.00 97.31 170 TYR A CA 1
ATOM 1252 C C . TYR A 1 170 ? 7.465 -1.183 7.520 1.00 97.31 170 TYR A C 1
ATOM 1254 O O . TYR A 1 17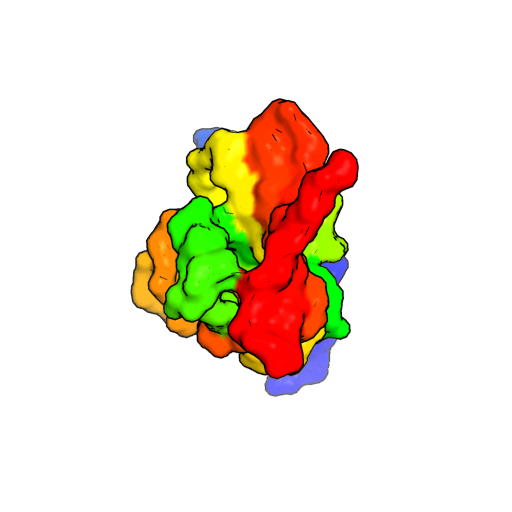0 ? 8.673 -1.440 7.587 1.00 97.31 170 TYR A O 1
ATOM 1262 N N . GLY A 1 171 ? 6.950 -0.028 7.929 1.00 96.44 171 GLY A N 1
ATOM 1263 C CA . GLY A 1 171 ? 7.792 1.103 8.305 1.00 96.44 171 GLY A CA 1
ATOM 1264 C C . GLY A 1 171 ? 7.014 2.381 8.583 1.00 96.44 171 GLY A C 1
ATOM 1265 O O . GLY A 1 171 ? 5.803 2.339 8.771 1.00 96.44 171 GLY A O 1
ATOM 1266 N N . TRP A 1 172 ? 7.718 3.509 8.593 1.00 96.31 172 TRP A N 1
ATOM 1267 C CA . TRP A 1 172 ? 7.127 4.849 8.636 1.00 96.31 172 TRP A CA 1
ATOM 1268 C C . TRP A 1 172 ? 8.131 5.895 8.123 1.00 96.31 172 TRP A C 1
ATOM 1270 O O . TRP A 1 172 ? 9.164 5.542 7.555 1.00 96.31 172 TRP A O 1
ATOM 1280 N N . THR A 1 173 ? 7.844 7.179 8.338 1.00 95.88 173 THR A N 1
ATOM 1281 C CA . THR A 1 173 ? 8.721 8.301 7.974 1.00 95.88 173 THR A CA 1
ATOM 1282 C C . THR A 1 173 ? 9.839 8.588 8.972 1.00 95.88 173 THR A C 1
ATOM 1284 O O . THR A 1 173 ? 10.722 9.393 8.685 1.00 95.88 173 THR A O 1
ATOM 1287 N N . ASP A 1 174 ? 9.814 7.941 10.135 1.00 95.94 174 ASP A N 1
ATOM 1288 C CA . ASP A 1 174 ? 10.841 8.026 11.170 1.00 95.94 174 ASP A CA 1
ATOM 1289 C C . ASP A 1 174 ? 11.016 6.676 11.892 1.00 95.94 174 ASP A C 1
ATOM 1291 O O . ASP A 1 174 ? 10.247 5.729 11.702 1.00 95.94 174 ASP A O 1
ATOM 1295 N N . GLU A 1 175 ? 12.063 6.578 12.713 1.00 96.62 175 GLU A N 1
ATOM 1296 C CA . GLU A 1 175 ? 12.405 5.351 13.442 1.00 96.62 175 GLU A CA 1
ATOM 1297 C C . GLU A 1 175 ? 11.327 4.944 14.458 1.00 96.62 175 GLU A C 1
ATOM 1299 O O . GLU A 1 175 ? 11.070 3.753 14.643 1.00 96.62 175 GLU A O 1
ATOM 1304 N N . ALA A 1 176 ? 10.679 5.917 15.103 1.00 95.69 176 ALA A N 1
ATOM 1305 C CA . ALA A 1 176 ? 9.664 5.662 16.121 1.00 95.69 176 ALA A CA 1
ATOM 1306 C C . ALA A 1 176 ? 8.400 5.042 15.508 1.00 95.69 176 ALA A C 1
ATOM 1308 O O . ALA A 1 176 ? 7.905 4.024 15.998 1.00 95.69 176 ALA A O 1
ATOM 1309 N N . GLY A 1 177 ? 7.911 5.603 14.403 1.00 95.19 177 GLY A N 1
ATOM 1310 C CA . GLY A 1 177 ? 6.786 5.061 13.654 1.00 95.19 177 GLY A CA 1
ATOM 1311 C C . GLY A 1 177 ? 7.117 3.710 13.025 1.00 95.19 177 GLY A C 1
ATOM 1312 O O . GLY A 1 177 ? 6.302 2.788 13.087 1.00 95.19 177 GLY A O 1
ATOM 1313 N N . ALA A 1 178 ? 8.332 3.536 12.493 1.00 96.62 178 ALA A N 1
ATOM 1314 C CA . ALA A 1 178 ? 8.767 2.242 11.976 1.00 96.62 178 ALA A CA 1
ATOM 1315 C C . ALA A 1 178 ? 8.760 1.176 13.082 1.00 96.62 178 ALA A C 1
ATOM 1317 O O . ALA A 1 178 ? 8.251 0.076 12.865 1.00 96.62 178 ALA A O 1
ATOM 1318 N N . ALA A 1 179 ? 9.234 1.506 14.286 1.00 95.62 179 ALA A N 1
ATOM 1319 C CA . ALA A 1 179 ? 9.171 0.612 15.438 1.00 95.62 179 ALA A CA 1
ATOM 1320 C C . ALA A 1 179 ? 7.724 0.272 15.841 1.00 95.62 179 ALA A C 1
ATOM 1322 O O . ALA A 1 179 ? 7.425 -0.898 16.092 1.00 95.62 179 ALA A O 1
ATOM 1323 N N . ALA A 1 180 ? 6.812 1.248 15.838 1.00 93.88 180 ALA A N 1
ATOM 1324 C CA . ALA A 1 180 ? 5.399 1.032 16.161 1.00 93.88 180 ALA A CA 1
ATOM 1325 C C . ALA A 1 180 ? 4.683 0.125 15.133 1.00 93.88 180 ALA A C 1
ATOM 1327 O O . ALA A 1 180 ? 3.873 -0.734 15.490 1.00 93.88 180 ALA A O 1
ATOM 1328 N N . MET A 1 181 ? 5.090 0.187 13.863 1.00 95.12 181 MET A N 1
ATOM 1329 C CA . MET A 1 181 ? 4.662 -0.760 12.823 1.00 95.12 181 MET A CA 1
ATOM 1330 C C . MET A 1 181 ? 5.350 -2.135 12.925 1.00 95.12 181 MET A C 1
ATOM 1332 O O . MET A 1 181 ? 5.034 -3.060 12.171 1.00 95.12 181 MET A O 1
ATOM 1336 N N . SER A 1 182 ? 6.295 -2.305 13.857 1.00 93.44 182 SER A N 1
ATOM 1337 C CA . SER A 1 182 ? 7.267 -3.413 13.880 1.00 93.44 182 SER A CA 1
ATOM 1338 C C . SER A 1 182 ? 7.910 -3.623 12.498 1.00 93.44 182 SER A C 1
ATOM 1340 O O . SER A 1 182 ? 8.046 -4.742 11.998 1.00 93.44 182 SER A O 1
ATOM 1342 N N . GLY A 1 183 ? 8.205 -2.503 11.849 1.00 95.12 183 GLY A N 1
ATOM 1343 C CA . GLY A 1 183 ? 8.760 -2.384 10.518 1.00 95.12 183 GLY A CA 1
ATOM 1344 C C . GLY A 1 183 ? 10.277 -2.244 10.515 1.00 95.12 183 GLY A C 1
ATOM 1345 O O . GLY A 1 183 ? 10.931 -2.188 11.553 1.00 95.12 183 GLY A O 1
ATOM 1346 N N . TRP A 1 184 ? 10.834 -2.203 9.312 1.00 95.50 184 TRP A N 1
ATOM 1347 C CA . TRP A 1 184 ? 12.275 -2.107 9.060 1.00 95.50 184 TRP A CA 1
ATOM 1348 C C . TRP A 1 184 ? 12.631 -0.973 8.091 1.00 95.50 184 TRP A C 1
ATOM 1350 O O . TRP A 1 184 ? 13.811 -0.712 7.872 1.00 95.50 184 TRP A O 1
ATOM 1360 N N . VAL A 1 185 ? 11.627 -0.337 7.482 1.00 97.06 185 VAL A N 1
ATOM 1361 C CA . VAL A 1 185 ? 11.801 0.722 6.485 1.00 97.06 185 VAL A CA 1
ATOM 1362 C C . VAL A 1 185 ? 11.574 2.083 7.136 1.00 97.06 185 VAL A C 1
ATOM 1364 O O . VAL A 1 185 ? 10.577 2.279 7.830 1.00 97.06 185 VAL A O 1
ATOM 1367 N N . VAL A 1 186 ? 12.478 3.023 6.869 1.00 97.69 186 VAL A N 1
ATOM 1368 C CA . VAL A 1 186 ? 12.313 4.443 7.192 1.00 97.69 186 VAL A CA 1
ATOM 1369 C C . VAL A 1 186 ? 12.497 5.228 5.902 1.00 97.69 186 VAL A C 1
ATOM 1371 O O . VAL A 1 186 ? 13.595 5.241 5.352 1.00 97.69 186 VAL A O 1
ATOM 1374 N N . GLU A 1 187 ? 11.423 5.833 5.401 1.00 96.38 187 GLU A N 1
ATOM 1375 C CA . GLU A 1 187 ? 11.402 6.529 4.105 1.00 96.38 187 GLU A CA 1
ATOM 1376 C C . GLU A 1 187 ? 10.518 7.777 4.193 1.00 96.38 187 GLU A C 1
ATOM 1378 O O . GLU A 1 187 ? 9.494 7.747 4.874 1.00 96.38 187 GLU A O 1
ATOM 1383 N N . PRO A 1 188 ? 10.871 8.885 3.524 1.00 95.50 188 PRO A N 1
ATOM 1384 C CA . PRO A 1 188 ? 10.112 10.126 3.619 1.00 95.50 188 PRO A CA 1
ATOM 1385 C C . PRO A 1 188 ? 8.701 10.001 3.010 1.00 95.50 188 PRO A C 1
ATOM 1387 O O . PRO A 1 188 ? 8.434 9.088 2.220 1.00 95.50 188 PRO A O 1
ATOM 1390 N N . PRO A 1 189 ? 7.795 10.956 3.306 1.00 91.06 189 PRO A N 1
ATOM 1391 C CA . PRO A 1 189 ? 6.530 11.072 2.589 1.00 91.06 189 PRO A CA 1
ATOM 1392 C C . PRO A 1 189 ? 6.749 11.047 1.066 1.00 91.06 189 PRO A C 1
ATOM 1394 O O . PRO A 1 189 ? 7.707 11.659 0.583 1.00 91.06 189 PRO A O 1
ATOM 1397 N N . PRO A 1 190 ? 5.878 10.374 0.297 1.00 91.38 190 PRO A N 1
ATOM 1398 C CA . PRO A 1 190 ? 4.539 9.904 0.671 1.00 91.38 190 PRO A CA 1
ATOM 1399 C C . PRO A 1 190 ? 4.472 8.496 1.299 1.00 91.38 190 PRO A C 1
ATOM 1401 O O . PRO A 1 190 ? 3.372 7.988 1.498 1.00 91.38 190 PRO A O 1
ATOM 1404 N N . PHE A 1 191 ? 5.600 7.854 1.620 1.00 93.88 191 PHE A N 1
ATOM 1405 C CA . PHE A 1 191 ? 5.622 6.501 2.186 1.00 93.88 191 PHE A CA 1
ATOM 1406 C C . PHE A 1 191 ? 4.748 6.354 3.448 1.00 93.88 191 PHE A C 1
ATOM 1408 O O . PHE A 1 191 ? 4.856 7.147 4.383 1.00 93.88 191 PHE A O 1
ATOM 1415 N N . ARG A 1 192 ? 3.899 5.313 3.487 1.00 91.81 192 ARG A N 1
ATOM 1416 C CA . ARG A 1 192 ? 3.009 5.003 4.630 1.00 91.81 192 ARG A CA 1
ATOM 1417 C C . ARG A 1 192 ? 3.416 3.779 5.441 1.00 91.81 192 ARG A C 1
ATOM 1419 O O . ARG A 1 192 ? 2.898 3.569 6.530 1.00 91.81 192 ARG A O 1
ATOM 1426 N N . GLY A 1 193 ? 4.273 2.921 4.898 1.00 94.81 193 GLY A N 1
ATOM 1427 C CA . GLY A 1 193 ? 4.773 1.747 5.608 1.00 94.81 193 GLY A CA 1
ATOM 1428 C C . GLY A 1 193 ? 3.728 0.727 6.075 1.00 94.81 193 GLY A C 1
ATOM 1429 O O . GLY A 1 193 ? 4.004 -0.076 6.965 1.00 94.81 193 GLY A O 1
ATOM 1430 N N . THR A 1 194 ? 2.538 0.713 5.469 1.00 95.50 194 THR A N 1
ATOM 1431 C CA . THR A 1 194 ? 1.475 -0.279 5.725 1.00 95.50 194 THR A CA 1
ATOM 1432 C C . THR A 1 194 ? 1.594 -1.512 4.821 1.00 95.50 194 THR A C 1
ATOM 1434 O O . THR A 1 194 ? 0.856 -2.484 4.985 1.00 95.50 194 THR A O 1
ATOM 1437 N N . GLY A 1 195 ? 2.530 -1.501 3.865 1.00 95.81 195 GLY A N 1
ATOM 1438 C CA . GLY A 1 195 ? 2.641 -2.519 2.817 1.00 95.81 195 GLY A CA 1
ATOM 1439 C C . GLY A 1 195 ? 1.672 -2.322 1.646 1.00 95.81 195 GLY A C 1
ATOM 1440 O O . GLY A 1 195 ? 1.516 -3.241 0.835 1.00 95.81 195 GLY A O 1
ATOM 1441 N N . PHE A 1 196 ? 1.034 -1.153 1.577 1.00 96.50 196 PHE A N 1
ATOM 1442 C CA . PHE A 1 196 ? 0.180 -0.687 0.490 1.00 96.50 196 PHE A CA 1
ATOM 1443 C C . PHE A 1 196 ? 0.658 0.683 0.005 1.00 96.50 196 PHE A C 1
ATOM 1445 O O . PHE A 1 196 ? 1.299 1.417 0.758 1.00 96.50 196 PHE A O 1
ATOM 1452 N N . VAL A 1 197 ? 0.317 1.025 -1.237 1.00 96.75 197 VAL A N 1
ATOM 1453 C CA . VAL A 1 197 ? 0.648 2.330 -1.827 1.00 96.75 197 VAL A CA 1
ATOM 1454 C C . VAL A 1 197 ? 0.001 3.485 -1.052 1.00 96.75 197 VAL A C 1
ATOM 1456 O O . VAL A 1 197 ? -1.012 3.328 -0.366 1.00 96.75 197 VAL A O 1
ATOM 1459 N N . ALA A 1 198 ? 0.561 4.683 -1.198 1.00 95.38 198 ALA A N 1
ATOM 1460 C CA . ALA A 1 198 ? 0.122 5.877 -0.479 1.00 95.38 198 ALA A CA 1
ATOM 1461 C C . ALA A 1 198 ? -1.104 6.575 -1.096 1.00 95.38 198 ALA A C 1
ATOM 1463 O O . ALA A 1 198 ? -1.554 7.607 -0.589 1.00 95.38 198 ALA A O 1
ATOM 1464 N N . GLY A 1 199 ? -1.660 6.035 -2.181 1.00 94.12 199 GLY A N 1
ATOM 1465 C CA . GLY A 1 199 ? -2.863 6.570 -2.813 1.00 94.12 199 GLY A CA 1
ATOM 1466 C C . GLY A 1 199 ? -4.052 6.646 -1.847 1.00 94.12 199 GLY A C 1
ATOM 1467 O O . GLY A 1 199 ? -4.062 5.968 -0.819 1.00 94.12 199 GLY A O 1
ATOM 1468 N N . PRO A 1 200 ? -5.059 7.489 -2.112 1.00 89.88 200 PRO A N 1
ATOM 1469 C CA . PRO A 1 200 ? -6.170 7.698 -1.180 1.00 89.88 200 PRO A CA 1
ATOM 1470 C C . PRO A 1 200 ? -7.340 6.721 -1.366 1.00 89.88 200 PRO A C 1
ATOM 1472 O O . PRO A 1 200 ? -8.204 6.639 -0.498 1.00 89.88 200 PRO A O 1
ATOM 1475 N N . ALA A 1 201 ? -7.412 6.028 -2.506 1.00 88.88 201 ALA A N 1
ATOM 1476 C CA . ALA A 1 201 ? -8.634 5.343 -2.931 1.00 88.88 201 ALA A CA 1
ATOM 1477 C C . ALA A 1 201 ? -8.472 3.833 -3.129 1.00 88.88 201 ALA A C 1
ATOM 1479 O O . ALA A 1 201 ? -9.390 3.075 -2.823 1.00 88.88 201 ALA A O 1
ATOM 1480 N N . LEU A 1 202 ? -7.324 3.388 -3.643 1.00 92.81 202 LEU A N 1
ATOM 1481 C CA . LEU A 1 202 ? -7.121 2.000 -4.051 1.00 92.81 202 LEU A CA 1
ATOM 1482 C C . LEU A 1 202 ? -6.254 1.246 -3.040 1.00 92.81 202 LEU A C 1
ATOM 1484 O O . LEU A 1 202 ? -5.247 1.759 -2.559 1.00 92.81 202 LEU A O 1
ATOM 1488 N N . VAL A 1 203 ? -6.638 0.004 -2.749 1.00 94.31 203 VAL A N 1
ATOM 1489 C CA . VAL A 1 203 ? -5.875 -0.912 -1.892 1.00 94.31 203 VAL A CA 1
ATOM 1490 C C . VAL A 1 203 ? -4.947 -1.733 -2.782 1.00 94.31 203 VAL A C 1
ATOM 1492 O O . VAL A 1 203 ? -5.308 -2.810 -3.243 1.00 94.31 203 VAL A O 1
ATOM 1495 N N . ILE A 1 204 ? -3.759 -1.195 -3.056 1.00 95.62 204 ILE A N 1
ATOM 1496 C CA . ILE A 1 204 ? -2.764 -1.818 -3.938 1.00 95.62 204 ILE A CA 1
ATOM 1497 C C . ILE A 1 204 ? -1.551 -2.201 -3.100 1.00 95.62 204 ILE A C 1
ATOM 1499 O O . ILE A 1 204 ? -0.987 -1.356 -2.401 1.00 95.62 204 ILE A O 1
ATOM 1503 N N . ARG A 1 205 ? -1.151 -3.472 -3.148 1.00 96.56 205 ARG A N 1
ATOM 1504 C CA . ARG A 1 205 ? 0.009 -3.984 -2.416 1.00 96.56 205 ARG A CA 1
ATOM 1505 C C . ARG A 1 205 ? 1.287 -3.364 -2.958 1.00 96.56 205 ARG A C 1
ATOM 1507 O O . ARG A 1 205 ? 1.523 -3.362 -4.165 1.00 96.56 205 ARG A O 1
ATOM 1514 N N . GLU A 1 206 ? 2.134 -2.924 -2.039 1.00 96.44 206 GLU A N 1
ATOM 1515 C CA . GLU A 1 206 ? 3.452 -2.360 -2.312 1.00 96.44 206 GLU A CA 1
ATOM 1516 C C . GLU A 1 206 ? 4.552 -3.295 -1.787 1.00 96.44 206 GLU A C 1
ATOM 1518 O O . GLU A 1 206 ? 4.389 -4.002 -0.783 1.00 96.44 206 GLU A O 1
ATOM 1523 N N . TYR A 1 207 ? 5.681 -3.301 -2.487 1.00 97.00 207 TYR A N 1
ATOM 1524 C CA . TYR A 1 207 ? 6.862 -4.104 -2.214 1.00 97.00 207 TYR A CA 1
ATOM 1525 C C . TYR A 1 207 ? 8.112 -3.240 -2.353 1.00 97.00 207 TYR A C 1
ATOM 1527 O O . TYR A 1 207 ? 8.257 -2.509 -3.331 1.00 97.00 207 TYR A O 1
ATOM 1535 N N . LYS A 1 208 ? 9.055 -3.369 -1.417 1.00 96.62 208 LYS A N 1
ATOM 1536 C CA . LYS A 1 208 ? 10.414 -2.855 -1.592 1.00 96.62 208 LYS A CA 1
ATOM 1537 C C . LYS A 1 208 ? 11.252 -3.914 -2.299 1.00 96.62 208 LYS A C 1
ATOM 1539 O O . LYS A 1 208 ? 11.329 -5.060 -1.844 1.00 96.62 208 LYS A O 1
ATOM 1544 N N . VAL A 1 209 ? 11.877 -3.501 -3.390 1.00 97.12 209 VAL A N 1
ATOM 1545 C CA . VAL A 1 209 ? 12.831 -4.274 -4.183 1.00 97.12 209 VAL A CA 1
ATOM 1546 C C . VAL A 1 209 ? 14.212 -3.666 -3.984 1.00 97.12 209 VAL A C 1
ATOM 1548 O O . VAL A 1 209 ? 14.349 -2.441 -3.962 1.00 97.12 209 VAL A O 1
ATOM 1551 N N . ASP A 1 210 ? 15.218 -4.518 -3.823 1.00 95.50 210 ASP A N 1
ATOM 1552 C CA . ASP A 1 210 ? 16.599 -4.113 -3.571 1.00 95.50 210 ASP A CA 1
ATOM 1553 C C . ASP A 1 210 ? 17.546 -4.979 -4.411 1.00 95.50 210 ASP A C 1
ATOM 1555 O O . ASP A 1 210 ? 17.686 -6.179 -4.166 1.00 95.50 210 ASP A O 1
ATOM 1559 N N . GLY A 1 211 ? 18.133 -4.388 -5.453 1.00 95.19 211 GLY A N 1
ATOM 1560 C CA . GLY A 1 211 ? 19.153 -5.020 -6.288 1.00 95.19 211 GLY A CA 1
ATOM 1561 C C . GLY A 1 211 ? 18.662 -6.184 -7.159 1.00 95.19 211 GLY A C 1
ATOM 1562 O O . GLY A 1 211 ? 19.429 -7.108 -7.440 1.00 95.19 211 GLY A O 1
ATOM 1563 N N . LEU A 1 212 ? 17.392 -6.200 -7.580 1.00 96.31 212 LEU A N 1
ATOM 1564 C CA . LEU A 1 212 ? 16.841 -7.293 -8.390 1.00 96.31 212 LEU A CA 1
ATOM 1565 C C . LEU A 1 212 ? 17.348 -7.209 -9.834 1.00 96.31 212 LEU A C 1
ATOM 1567 O O . LEU A 1 212 ? 17.035 -6.263 -10.547 1.00 96.31 212 LEU A O 1
ATOM 1571 N N . MET A 1 213 ? 18.037 -8.240 -10.326 1.00 96.50 213 MET A N 1
ATOM 1572 C CA . MET A 1 213 ? 18.243 -8.384 -11.772 1.00 96.50 213 MET A CA 1
ATOM 1573 C C . MET A 1 213 ? 16.875 -8.560 -12.459 1.00 96.50 213 MET A C 1
ATOM 1575 O O . MET A 1 213 ? 16.145 -9.478 -12.067 1.00 96.50 213 MET A O 1
ATOM 1579 N N . PRO A 1 214 ? 16.513 -7.742 -13.468 1.00 96.75 214 PRO A N 1
ATOM 1580 C CA . PRO A 1 214 ? 15.235 -7.866 -14.145 1.00 96.75 214 PRO A CA 1
ATOM 1581 C C . PRO A 1 214 ? 15.060 -9.288 -14.693 1.00 96.75 214 PRO A C 1
ATOM 1583 O O . PRO A 1 214 ? 15.979 -9.826 -15.321 1.00 96.75 214 PRO A O 1
ATOM 1586 N N . PRO A 1 215 ? 13.896 -9.923 -14.492 1.00 96.94 215 PRO A N 1
ATOM 1587 C CA . PRO A 1 215 ? 13.568 -11.157 -15.193 1.00 96.94 215 PRO A CA 1
ATOM 1588 C C . PRO A 1 215 ? 13.657 -10.974 -16.712 1.00 96.94 215 PRO A C 1
ATOM 1590 O O . PRO A 1 215 ? 13.382 -9.887 -17.233 1.00 96.94 215 PRO A O 1
ATOM 1593 N N . HIS A 1 216 ? 14.001 -12.037 -17.443 1.00 97.06 216 HIS A N 1
ATOM 1594 C CA . HIS A 1 216 ? 13.941 -12.006 -18.905 1.00 97.06 216 HIS A CA 1
ATOM 1595 C C . HIS A 1 216 ? 12.538 -11.588 -19.362 1.00 97.06 216 HIS A C 1
ATOM 1597 O O . HIS A 1 216 ? 11.540 -12.070 -18.826 1.00 97.06 216 HIS A O 1
ATOM 1603 N N . GLY A 1 217 ? 12.465 -10.700 -20.351 1.00 97.62 217 GLY A N 1
ATOM 1604 C CA . GLY A 1 217 ? 11.192 -10.194 -20.848 1.00 97.62 217 GLY A CA 1
ATOM 1605 C C . GLY A 1 217 ? 10.564 -9.103 -19.982 1.00 97.62 217 GLY A C 1
ATOM 1606 O O . GLY A 1 217 ? 9.440 -8.719 -20.272 1.00 97.62 217 GLY A O 1
ATOM 1607 N N . SER A 1 218 ? 11.258 -8.585 -18.958 1.00 98.56 218 SER A N 1
ATOM 1608 C CA . SER A 1 218 ? 10.834 -7.350 -18.277 1.00 98.56 218 SER A CA 1
ATOM 1609 C C . SER A 1 218 ? 10.725 -6.211 -19.283 1.00 98.56 218 SER A C 1
ATOM 1611 O O . SER A 1 218 ? 11.487 -6.154 -20.244 1.00 98.56 218 SER A O 1
ATOM 1613 N N . GLU A 1 219 ? 9.799 -5.288 -19.076 1.00 98.69 219 GLU A N 1
ATOM 1614 C CA . GLU A 1 219 ? 9.428 -4.294 -20.080 1.00 98.69 219 GLU A CA 1
ATOM 1615 C C . GLU A 1 219 ? 9.476 -2.887 -19.493 1.00 98.69 219 GLU A C 1
ATOM 1617 O O . GLU A 1 219 ? 9.026 -2.664 -18.371 1.00 98.69 219 GLU A O 1
ATOM 1622 N N . ILE A 1 220 ? 9.975 -1.925 -20.271 1.00 98.62 220 ILE A N 1
ATOM 1623 C CA . ILE A 1 220 ? 9.856 -0.498 -19.956 1.00 98.62 220 ILE A CA 1
ATOM 1624 C C . ILE A 1 220 ? 8.820 0.113 -20.891 1.00 98.62 220 ILE A C 1
ATOM 1626 O O . ILE A 1 220 ? 8.883 -0.064 -22.114 1.00 98.62 220 ILE A O 1
ATOM 1630 N N . PHE A 1 221 ? 7.897 0.871 -20.314 1.00 98.19 221 PHE A N 1
ATOM 1631 C CA . PHE A 1 221 ? 6.865 1.626 -21.003 1.00 98.19 221 PHE A CA 1
ATOM 1632 C C . PHE A 1 221 ? 7.053 3.123 -20.778 1.00 98.19 221 PHE A C 1
ATOM 1634 O O . PHE A 1 221 ? 7.476 3.560 -19.711 1.00 98.19 221 PHE A O 1
ATOM 1641 N N . HIS A 1 222 ? 6.693 3.898 -21.792 1.00 97.19 222 HIS A N 1
ATOM 1642 C CA . HIS A 1 222 ? 6.468 5.331 -21.715 1.00 97.19 222 HIS A CA 1
ATOM 1643 C C . HIS A 1 222 ? 4.962 5.585 -21.668 1.00 97.19 222 HIS A C 1
ATOM 1645 O O . HIS A 1 222 ? 4.232 5.125 -22.553 1.00 97.19 222 HIS A O 1
ATOM 1651 N N . LEU A 1 223 ? 4.510 6.313 -20.652 1.00 95.62 223 LEU A N 1
ATOM 1652 C CA . LEU A 1 223 ? 3.135 6.758 -20.495 1.00 95.62 223 LEU A CA 1
ATOM 1653 C C . LEU A 1 223 ? 3.080 8.288 -20.673 1.00 95.62 223 LEU A C 1
ATOM 1655 O O . LEU A 1 223 ? 3.360 9.024 -19.728 1.00 95.62 223 LEU A O 1
ATOM 1659 N N . PRO A 1 224 ? 2.757 8.781 -21.881 1.00 91.88 224 PRO A N 1
ATOM 1660 C CA . PRO A 1 224 ? 2.622 10.214 -22.136 1.00 91.88 224 PRO A CA 1
ATOM 1661 C C . PRO A 1 224 ? 1.317 10.771 -21.538 1.00 91.88 224 PRO A C 1
ATOM 1663 O O . PRO A 1 224 ? 0.345 10.031 -21.395 1.00 91.88 224 PRO A O 1
ATOM 1666 N N . VAL A 1 225 ? 1.256 12.084 -21.276 1.00 88.88 225 VAL A N 1
ATOM 1667 C CA . VAL A 1 225 ? 0.003 12.775 -20.884 1.00 88.88 225 VAL A CA 1
ATOM 1668 C C . VAL A 1 225 ? -1.091 12.593 -21.937 1.00 88.88 225 VAL A C 1
ATOM 1670 O O . VAL A 1 225 ? -2.196 12.174 -21.608 1.00 88.88 225 VAL A O 1
ATOM 1673 N N . ASP A 1 226 ? -0.754 12.843 -23.205 1.00 84.25 226 ASP A N 1
ATOM 1674 C CA . ASP A 1 226 ? -1.707 12.869 -24.319 1.00 84.25 226 ASP A CA 1
ATOM 1675 C C . ASP A 1 226 ? -1.427 11.755 -25.332 1.00 84.25 226 ASP A C 1
ATOM 1677 O O . ASP A 1 226 ? -1.061 11.990 -26.489 1.00 84.25 226 ASP A O 1
ATOM 1681 N N . GLY A 1 227 ? -1.559 10.501 -24.913 1.00 85.94 227 GLY A N 1
ATOM 1682 C CA . GLY A 1 227 ? -1.446 9.399 -25.858 1.00 85.94 227 GLY A CA 1
ATOM 1683 C C . GLY A 1 227 ? -1.513 8.020 -25.230 1.00 85.94 227 GLY A C 1
ATOM 1684 O O . GLY A 1 227 ? -1.577 7.883 -24.012 1.00 85.94 227 GLY A O 1
ATOM 1685 N N . PRO A 1 228 ? -1.481 6.975 -26.070 1.00 90.88 228 PRO A N 1
ATOM 1686 C CA . PRO A 1 228 ? -1.430 5.622 -25.567 1.00 90.88 228 PRO A CA 1
ATOM 1687 C C . PRO A 1 228 ? -0.077 5.356 -24.909 1.00 90.88 228 PRO A C 1
ATOM 1689 O O . PRO A 1 228 ? 0.973 5.841 -25.361 1.00 90.88 228 PRO A O 1
ATOM 1692 N N . GLU A 1 229 ? -0.125 4.517 -23.883 1.00 94.44 229 GLU A N 1
ATOM 1693 C CA . GLU A 1 229 ? 1.042 3.845 -23.337 1.00 94.44 229 GLU A CA 1
ATOM 1694 C C . GLU A 1 229 ? 1.807 3.114 -24.449 1.00 94.44 229 GLU A C 1
ATOM 1696 O O . GLU A 1 229 ? 1.223 2.481 -25.334 1.00 94.44 229 GLU A O 1
ATOM 1701 N N . ARG A 1 230 ? 3.138 3.207 -24.416 1.00 95.19 230 ARG A N 1
ATOM 1702 C CA . ARG A 1 230 ? 4.017 2.629 -25.431 1.00 95.19 230 ARG A CA 1
ATOM 1703 C C . ARG A 1 230 ? 5.150 1.863 -24.783 1.00 95.19 230 ARG A C 1
ATOM 1705 O O . ARG A 1 230 ? 5.941 2.435 -24.044 1.00 95.19 230 ARG A O 1
ATOM 1712 N N . ARG A 1 231 ? 5.294 0.585 -25.126 1.00 97.81 231 ARG A N 1
ATOM 1713 C CA . ARG A 1 231 ? 6.485 -0.189 -24.762 1.00 97.81 231 ARG A CA 1
ATOM 1714 C C . ARG A 1 231 ? 7.694 0.350 -25.520 1.00 97.81 231 ARG A C 1
ATOM 1716 O O . ARG A 1 231 ? 7.666 0.416 -26.749 1.00 97.81 231 ARG A O 1
ATOM 1723 N N . ILE A 1 232 ? 8.748 0.710 -24.799 1.00 97.62 232 ILE A N 1
ATOM 1724 C CA . ILE A 1 232 ? 9.971 1.281 -25.374 1.00 97.62 232 ILE A CA 1
ATOM 1725 C C . ILE A 1 232 ? 11.162 0.332 -25.298 1.00 97.62 232 ILE A C 1
ATOM 1727 O O . ILE A 1 232 ? 12.050 0.433 -26.142 1.00 97.62 232 ILE A O 1
ATOM 1731 N N . ALA A 1 233 ? 11.179 -0.613 -24.353 1.00 98.19 233 ALA A N 1
ATOM 1732 C CA . ALA A 1 233 ? 12.251 -1.596 -24.254 1.00 98.19 233 ALA A CA 1
ATOM 1733 C C . ALA A 1 233 ? 11.805 -2.913 -23.613 1.00 98.19 233 ALA A C 1
ATOM 1735 O O . ALA A 1 233 ? 10.819 -2.952 -22.877 1.00 98.19 233 ALA A O 1
ATOM 1736 N N . VAL A 1 234 ? 12.562 -3.974 -23.893 1.00 98.44 234 VAL A N 1
ATOM 1737 C CA . VAL A 1 234 ? 12.431 -5.303 -23.283 1.00 98.44 234 VAL A CA 1
ATOM 1738 C C . VAL A 1 234 ? 13.804 -5.762 -22.796 1.00 98.44 234 VAL A C 1
ATOM 1740 O O . VAL A 1 234 ? 14.800 -5.572 -23.495 1.00 98.44 234 VAL A O 1
ATOM 1743 N N . PHE A 1 235 ? 13.874 -6.353 -21.608 1.00 98.31 235 PHE A N 1
ATOM 1744 C CA . PHE A 1 235 ? 15.109 -6.869 -21.039 1.00 98.31 235 PHE A CA 1
ATOM 1745 C C . PHE A 1 235 ? 15.447 -8.250 -21.596 1.00 98.31 235 PHE A C 1
ATOM 1747 O O . PHE A 1 235 ? 14.662 -9.194 -21.489 1.00 98.31 235 PHE A O 1
ATOM 1754 N N . ASP A 1 236 ? 16.651 -8.371 -22.141 1.00 97.69 236 ASP A N 1
ATOM 1755 C CA . ASP A 1 236 ? 17.236 -9.623 -22.593 1.00 97.69 236 ASP A CA 1
ATOM 1756 C C . ASP A 1 236 ? 18.252 -10.104 -21.555 1.00 97.69 236 ASP A C 1
ATOM 1758 O O . ASP A 1 236 ? 19.367 -9.584 -21.461 1.00 97.69 236 ASP A O 1
ATOM 1762 N N . ALA A 1 237 ? 17.848 -11.098 -20.762 1.00 95.88 237 ALA A N 1
ATOM 1763 C CA . ALA A 1 237 ? 18.685 -11.659 -19.707 1.00 95.88 237 ALA A CA 1
ATOM 1764 C C . ALA A 1 237 ? 19.914 -12.421 -20.233 1.00 95.88 237 ALA A C 1
ATOM 1766 O O . ALA A 1 237 ? 20.924 -12.459 -19.530 1.00 95.88 237 ALA A O 1
ATOM 1767 N N . ASP A 1 238 ? 19.873 -12.969 -21.454 1.00 96.50 238 ASP A N 1
ATOM 1768 C CA . ASP A 1 238 ? 20.996 -13.734 -22.017 1.00 96.50 238 ASP A CA 1
ATOM 1769 C C . ASP A 1 238 ? 22.158 -12.799 -22.364 1.00 96.50 238 ASP A C 1
ATOM 1771 O O . ASP A 1 238 ? 23.326 -13.102 -22.118 1.00 96.50 238 ASP A O 1
ATOM 1775 N N . HIS A 1 239 ? 21.825 -11.614 -22.881 1.00 95.75 239 HIS A N 1
ATOM 1776 C CA . HIS A 1 239 ? 22.792 -10.564 -23.205 1.00 95.75 239 HIS A CA 1
ATOM 1777 C C . HIS A 1 239 ? 22.930 -9.499 -22.108 1.00 95.75 239 HIS A C 1
ATOM 1779 O O . HIS A 1 239 ? 23.711 -8.562 -22.274 1.00 95.75 239 HIS A O 1
ATOM 1785 N N . ARG A 1 240 ? 22.171 -9.626 -21.009 1.00 96.38 240 ARG A N 1
ATOM 1786 C CA . ARG A 1 240 ? 22.103 -8.692 -19.871 1.00 96.38 240 ARG A CA 1
ATOM 1787 C C . ARG A 1 240 ? 21.995 -7.230 -20.305 1.00 96.38 240 ARG A C 1
ATOM 1789 O O . ARG A 1 240 ? 22.763 -6.380 -19.859 1.00 96.38 240 ARG A O 1
ATOM 1796 N N . ARG A 1 241 ? 21.049 -6.940 -21.197 1.00 96.75 241 ARG A N 1
ATOM 1797 C CA . ARG A 1 241 ? 20.842 -5.592 -21.737 1.00 96.75 241 ARG A CA 1
ATOM 1798 C C . ARG A 1 241 ? 19.383 -5.323 -22.054 1.00 96.75 241 ARG A C 1
ATOM 1800 O O . ARG A 1 241 ? 18.608 -6.236 -22.329 1.00 96.75 241 ARG A O 1
ATOM 1807 N N . TRP A 1 242 ? 19.045 -4.046 -22.104 1.00 97.94 242 TRP A N 1
ATOM 1808 C CA . TRP A 1 242 ? 17.758 -3.585 -22.597 1.00 97.94 242 TRP A CA 1
ATOM 1809 C C . TRP A 1 242 ? 17.779 -3.452 -24.120 1.00 97.94 242 TRP A C 1
ATOM 1811 O O . TRP A 1 242 ? 18.677 -2.846 -24.703 1.00 97.94 242 TRP A O 1
ATOM 1821 N N . LEU A 1 243 ? 16.780 -4.034 -24.778 1.00 96.94 243 LEU A N 1
ATOM 1822 C CA . LEU A 1 243 ? 16.573 -3.943 -26.218 1.00 96.94 243 LEU A CA 1
ATOM 1823 C C . LEU A 1 243 ? 15.451 -2.950 -26.496 1.00 96.94 243 LEU A C 1
ATOM 1825 O O . LEU A 1 243 ? 14.310 -3.177 -26.096 1.00 96.94 243 LEU A O 1
ATOM 1829 N N . MET A 1 244 ? 15.757 -1.863 -27.204 1.00 96.56 244 MET A N 1
ATOM 1830 C CA . MET A 1 244 ? 14.734 -0.904 -27.616 1.00 96.56 244 MET A CA 1
ATOM 1831 C C . MET A 1 244 ? 13.753 -1.532 -28.611 1.00 96.56 244 MET A C 1
ATOM 1833 O O . MET A 1 244 ? 14.149 -2.178 -29.585 1.00 96.56 244 MET A O 1
ATOM 1837 N N . VAL A 1 245 ? 12.463 -1.283 -28.400 1.00 93.31 245 VAL A N 1
ATOM 1838 C CA . VAL A 1 245 ? 11.402 -1.686 -29.324 1.00 93.31 245 VAL A CA 1
ATOM 1839 C C . VAL A 1 245 ? 11.343 -0.674 -30.467 1.00 93.31 245 VAL A C 1
ATOM 1841 O O . VAL A 1 245 ? 11.273 0.536 -30.248 1.00 93.31 245 VAL A O 1
ATOM 1844 N N . ARG A 1 246 ? 11.377 -1.155 -31.715 1.00 79.81 246 ARG A N 1
ATOM 1845 C CA . ARG A 1 246 ? 11.208 -0.279 -32.884 1.00 79.81 246 ARG A CA 1
ATOM 1846 C C . ARG A 1 246 ? 9.783 0.271 -32.912 1.00 79.81 246 ARG A C 1
ATOM 1848 O O . ARG A 1 246 ? 8.833 -0.492 -32.760 1.00 79.81 246 ARG A O 1
ATOM 1855 N N . ARG A 1 247 ? 9.640 1.576 -33.164 1.00 63.97 247 ARG A N 1
ATOM 1856 C CA . ARG A 1 247 ? 8.340 2.172 -33.497 1.00 63.97 247 ARG A CA 1
ATOM 1857 C C . ARG A 1 247 ? 7.881 1.591 -34.838 1.00 63.97 247 ARG A C 1
ATOM 1859 O O . ARG A 1 247 ? 8.600 1.738 -35.826 1.00 63.97 247 ARG A O 1
ATOM 1866 N N . SER A 1 248 ? 6.749 0.891 -34.838 1.00 54.19 248 SER A N 1
ATOM 1867 C CA . SER A 1 248 ? 5.992 0.534 -36.045 1.00 54.19 248 SER A CA 1
ATOM 1868 C C . SER A 1 248 ? 5.123 1.700 -36.482 1.00 54.19 248 SER A C 1
ATOM 1870 O O . SER A 1 248 ? 4.507 2.295 -35.567 1.00 54.19 248 SER A O 1
#

Mean predicted aligned error: 4.93 Å

InterPro domains:
  IPR009839 SseB, N-terminal domain [PF07179] (4-89)

Sequence (248 aa):
MTDELSAALAALRDADLVVPVPPVEPLTWATVSVSGQTWLPAFSSAALVSEPSRPIAFRQLAAFWPDPGWGLAVDPGLPSQLLLEAGTVARLAREPIGGGLLQMVVTFDQVTAYLGGEALDISGFAHAVDDASLPGSPGPLLEALGLPASDDVYLLRWFSVGPALYRIPYGWTDEAGAAAMSGWVVEPPPFRGTGFVAGPALVIREYKVDGLMPPHGSEIFHLPVDGPERRIAVFDADHRRWLMVRRS

Organism: NCBI:txid927661

Nearest PDB structures (foldseek):
  7uow-assembly1_L  TM=1.595E-01  e=2.271E+00  Homo sapiens
  6myy-assembly1_L  TM=1.596E-01  e=6.264E+00  Homo sapiens